Protein AF-A0AA91TWN0-F1 (afdb_monomer_lite)

Sequence (292 aa):
MSNPKKQHYVPQVYLQNFKDDDGYIYIYDIEKDQFRRQTPQNAGYNKHFYTVEIDGEKDYFIEQFLSHHVDSKYSDVIKKIENGEDLALEDKQNLALIIAFQHLRTPSQRENYNNMVDSAVKQINKIMFSYKEQLNAKIGVTDEEYELLKNTIENENYSVIAPKEHSLALMLDFAEEMANMLLNHNIAILECGKNTQFITSDNPYCMIKEKWSNQWEGYGVINTIKFFPITPKFGVILKDPGNKVIYLKPNTRQVRNLNLLVASWAQRNIFAKNKVLLESIVKAHKKKNAMK

pLDDT: mean 91.75, std 8.73, range [44.06, 98.75]

InterPro domains:
  IPR025332 Protein of unknown function DUF4238 [PF14022] (6-275)

Secondary structure (DSSP, 8-state):
----SEEESS-HHHHGGG--TTS-EEEEETTTTEEEEE-GGGSSEEETSS-EEETTEEE-HHHHHHHHHTGGGHHHHHHHHHHT----HHHHHHHHHHHHHHHHTSHHHHHHHHHHHHHHHHHHHHHHHHHHHHTT---SS-HHHHHHHHHHHHTT-------HHHHHHHHHHHHHHHHHHHHTEEEEEEE--TT----EESS--EEEE-GGGTTS-S--SSSEEEEEE-SSSEEEEEEEES--EEEE---HHHHHHHHHHHHHH-SSEEEES-HHHHHHHHHHHHHHHTT-

Radius of gyration: 22.14 Å; chains: 1; bounding box: 52×40×70 Å

Foldseek 3Di:
DDPDQWFALPDLLQCQQFAAPVQWWWKQFPVVRDIDIGHSVPPRTDGCLPWDADPNDTDDVLSVCCVPPQSVLLVVLVVCVVVVHDQDLVSLLNVLLNLLLSQLSFVVNLVVVQVVVFVVVLVVLVVVLVVCVVVVPDDVDDPVVVVVSVCCSVVVVDGDGDDSVVSSVCSVVCSNVSSVLLQQFEKEKEFEDPVFFAKAASNQWFWDFDPVCPVPPDDDSQGTWIKGHRHRGIIMITDDGDRHYHYYYDDRVVRLVSNLRNVVRHPTMIIHNDPVSVVVSVVVNVVVVVVD

Organism: Niallia circulans (NCBI:txid1397)

Structure (mmCIF, N/CA/C/O backbone):
data_AF-A0AA91TWN0-F1
#
_entry.id   AF-A0AA91TWN0-F1
#
loop_
_atom_site.group_PDB
_atom_site.id
_atom_site.type_symbol
_atom_site.label_atom_id
_atom_site.label_alt_id
_atom_site.label_comp_id
_atom_site.label_asym_id
_atom_site.label_entity_id
_atom_site.label_seq_id
_atom_site.pdbx_PDB_ins_code
_atom_site.Cartn_x
_atom_site.Cartn_y
_atom_site.Cartn_z
_atom_site.occupancy
_atom_site.B_iso_or_equiv
_atom_site.auth_seq_id
_atom_site.auth_comp_id
_atom_site.auth_asym_id
_atom_site.auth_atom_id
_atom_site.pdbx_PDB_model_num
ATOM 1 N N . MET A 1 1 ? 24.225 -15.094 10.794 1.00 44.06 1 MET A N 1
ATOM 2 C CA . MET A 1 1 ? 23.116 -14.160 10.500 1.00 44.06 1 MET A CA 1
ATOM 3 C C . MET A 1 1 ? 22.046 -14.936 9.750 1.00 44.06 1 MET A C 1
ATOM 5 O O . MET A 1 1 ? 22.405 -15.748 8.906 1.00 44.06 1 MET A O 1
ATOM 9 N N . SER A 1 2 ? 20.766 -14.809 10.106 1.00 51.91 2 SER A N 1
ATOM 10 C CA . SER A 1 2 ? 19.708 -15.527 9.385 1.00 51.91 2 SER A CA 1
ATOM 11 C C . SER A 1 2 ? 19.525 -14.885 8.015 1.00 51.91 2 SER A C 1
ATOM 13 O O . SER A 1 2 ? 19.178 -13.713 7.967 1.00 51.91 2 SER A O 1
ATOM 15 N N . ASN A 1 3 ? 19.727 -15.631 6.932 1.00 63.72 3 ASN A N 1
ATOM 16 C CA . ASN A 1 3 ? 19.432 -15.171 5.574 1.00 63.72 3 ASN A CA 1
ATOM 17 C C . ASN A 1 3 ? 17.911 -15.258 5.354 1.00 63.72 3 ASN A C 1
ATOM 19 O O . ASN A 1 3 ? 17.389 -16.374 5.209 1.00 63.72 3 ASN A O 1
ATOM 23 N N . PRO A 1 4 ? 17.163 -14.137 5.394 1.00 74.88 4 PRO A N 1
ATOM 24 C CA . PRO A 1 4 ? 15.709 -14.181 5.403 1.00 74.88 4 PRO A CA 1
ATOM 25 C C . PRO A 1 4 ? 15.196 -14.602 4.024 1.00 74.88 4 PRO A C 1
ATOM 27 O O . PRO A 1 4 ? 15.219 -13.851 3.054 1.00 74.88 4 PRO A O 1
ATOM 30 N N . LYS A 1 5 ? 14.721 -15.849 3.921 1.00 84.50 5 LYS A N 1
ATOM 31 C CA . LYS A 1 5 ? 14.097 -16.366 2.691 1.00 84.50 5 LYS A CA 1
ATOM 32 C C . LYS A 1 5 ? 12.720 -15.757 2.442 1.00 84.50 5 LYS A C 1
ATOM 34 O O . LYS A 1 5 ? 12.313 -15.662 1.290 1.00 84.50 5 LYS A O 1
ATOM 39 N N . LYS A 1 6 ? 11.986 -15.413 3.503 1.00 90.12 6 LYS A N 1
ATOM 40 C CA . LYS A 1 6 ? 10.691 -14.725 3.440 1.00 90.12 6 LYS A CA 1
ATOM 41 C C . LYS A 1 6 ? 10.952 -13.243 3.653 1.00 90.12 6 LYS A C 1
ATOM 43 O O . LYS A 1 6 ? 11.470 -12.896 4.705 1.00 90.12 6 LYS A O 1
ATOM 48 N N . GLN A 1 7 ? 10.620 -12.431 2.661 1.00 91.06 7 GLN A N 1
ATOM 49 C CA . GLN A 1 7 ? 10.808 -10.987 2.702 1.00 91.06 7 GLN A CA 1
ATOM 50 C C . GLN A 1 7 ? 9.443 -10.322 2.566 1.00 91.06 7 GLN A C 1
ATOM 52 O O . GLN A 1 7 ? 8.681 -10.609 1.631 1.00 91.06 7 GLN A O 1
ATOM 57 N N . HIS A 1 8 ? 9.101 -9.517 3.564 1.00 94.25 8 HIS A N 1
ATOM 58 C CA . HIS A 1 8 ? 7.757 -8.990 3.758 1.00 94.25 8 HIS A CA 1
ATOM 59 C C . HIS A 1 8 ? 7.555 -7.703 2.955 1.00 94.25 8 HIS A C 1
ATOM 61 O O . HIS A 1 8 ? 8.233 -6.702 3.174 1.00 94.25 8 HIS A O 1
ATOM 67 N N . TYR A 1 9 ? 6.592 -7.716 2.033 1.00 95.56 9 TYR A N 1
ATOM 68 C CA . TYR A 1 9 ? 6.106 -6.510 1.346 1.00 95.56 9 TYR A CA 1
ATOM 69 C C . TYR A 1 9 ? 5.008 -5.795 2.148 1.00 95.56 9 TYR A C 1
ATOM 71 O O . TYR A 1 9 ? 4.774 -4.597 1.988 1.00 95.56 9 TYR A O 1
ATOM 79 N N . VAL A 1 10 ? 4.366 -6.515 3.070 1.00 97.06 10 VAL A N 1
ATOM 80 C CA . VAL A 1 10 ? 3.648 -5.931 4.201 1.00 97.06 10 VAL A CA 1
ATOM 81 C C . VAL A 1 10 ? 4.342 -6.395 5.482 1.00 97.06 10 VAL A C 1
ATOM 83 O O . VAL A 1 10 ? 4.310 -7.596 5.763 1.00 97.06 10 VAL A O 1
ATOM 86 N N . PRO A 1 11 ? 4.964 -5.499 6.267 1.00 96.50 11 PRO A N 1
ATOM 87 C CA . PRO A 1 11 ? 5.770 -5.871 7.415 1.00 96.50 11 PRO A CA 1
ATOM 88 C C . PRO A 1 11 ? 5.018 -6.718 8.402 1.00 96.50 11 PRO A C 1
ATOM 90 O O . PRO A 1 11 ? 3.858 -6.453 8.737 1.00 96.50 11 PRO A O 1
ATOM 93 N N . GLN A 1 12 ? 5.757 -7.643 8.996 1.00 95.69 12 GLN A N 1
ATOM 94 C CA . GLN A 1 12 ? 5.259 -8.374 10.139 1.00 95.69 12 GLN A CA 1
ATOM 95 C C . GLN A 1 12 ? 4.854 -7.415 11.268 1.00 95.69 12 GLN A C 1
ATOM 97 O O . GLN A 1 12 ? 3.759 -7.575 11.794 1.00 95.69 12 GLN A O 1
ATOM 102 N N . VAL A 1 13 ? 5.665 -6.397 11.602 1.00 96.56 13 VAL A N 1
ATOM 103 C CA . VAL A 1 13 ? 5.351 -5.432 12.681 1.00 96.56 13 VAL A CA 1
ATOM 104 C C . VAL A 1 13 ? 4.022 -4.702 12.454 1.00 96.56 13 VAL A C 1
ATOM 106 O O . VAL A 1 13 ? 3.273 -4.482 13.400 1.00 96.56 13 VAL A O 1
ATOM 109 N N . TYR A 1 14 ? 3.679 -4.417 11.197 1.00 97.94 14 TYR A N 1
ATOM 110 C CA . TYR A 1 14 ? 2.408 -3.812 10.816 1.00 97.94 14 TYR A CA 1
ATOM 111 C C . TYR A 1 14 ? 1.250 -4.809 10.960 1.00 97.94 14 TYR A C 1
ATOM 113 O O . TYR A 1 14 ? 0.272 -4.538 11.661 1.00 97.94 14 TYR A O 1
ATOM 121 N N . LEU A 1 15 ? 1.387 -6.010 10.385 1.00 97.75 15 LEU A N 1
ATOM 122 C CA . LEU A 1 15 ? 0.354 -7.052 10.439 1.00 97.75 15 LEU A CA 1
ATOM 123 C C . LEU A 1 15 ? 0.090 -7.586 11.855 1.00 97.75 15 LEU A C 1
ATOM 125 O O . LEU A 1 15 ? -1.011 -8.067 12.119 1.00 97.75 15 LEU A O 1
ATOM 129 N N . GLN A 1 16 ? 1.046 -7.468 12.785 1.00 97.38 16 GLN A N 1
ATOM 130 C CA . GLN A 1 16 ? 0.842 -7.817 14.200 1.00 97.38 16 GLN A CA 1
ATOM 131 C C . GLN A 1 16 ? -0.310 -7.037 14.847 1.00 97.38 16 GLN A C 1
ATOM 133 O O . GLN A 1 16 ? -0.928 -7.548 15.777 1.00 97.38 16 GLN A O 1
ATOM 138 N N . ASN A 1 17 ? -0.642 -5.844 14.349 1.00 97.12 17 ASN A N 1
ATOM 139 C CA . ASN A 1 17 ? -1.755 -5.045 14.871 1.00 97.12 17 ASN A CA 1
ATOM 140 C C . ASN A 1 17 ? -3.120 -5.575 14.415 1.00 97.12 17 ASN A C 1
ATOM 142 O O . ASN A 1 17 ? -4.134 -5.289 15.043 1.00 97.12 17 ASN A O 1
ATOM 146 N N . PHE A 1 18 ? -3.156 -6.367 13.340 1.00 98.00 18 PHE A N 1
ATOM 147 C CA . PHE A 1 18 ? -4.378 -6.904 12.736 1.00 98.00 18 PHE A CA 1
ATOM 148 C C . PHE A 1 18 ? -4.672 -8.346 13.152 1.00 98.00 18 PHE A C 1
ATOM 150 O O . PHE A 1 18 ? -5.525 -8.996 12.548 1.00 98.00 18 PHE A O 1
ATOM 157 N N . LYS A 1 19 ? -3.988 -8.851 14.182 1.00 97.81 19 LYS A N 1
ATOM 158 C CA . LYS A 1 19 ? -4.260 -10.180 14.722 1.00 97.81 19 LYS A CA 1
ATOM 159 C C . LYS A 1 19 ? -5.534 -10.208 15.568 1.00 97.81 19 LYS A C 1
ATOM 161 O O . LYS A 1 19 ? -5.864 -9.255 16.278 1.00 97.81 19 LYS A O 1
ATOM 166 N N . ASP A 1 20 ? -6.243 -11.319 15.479 1.00 96.50 20 ASP A N 1
ATOM 167 C CA . ASP A 1 20 ? -7.263 -11.730 16.425 1.00 96.50 20 ASP A CA 1
ATOM 168 C C . ASP A 1 20 ? -6.646 -12.149 17.762 1.00 96.50 20 ASP A C 1
ATOM 170 O O . ASP A 1 20 ? -5.426 -12.126 17.952 1.00 96.50 20 ASP A O 1
ATOM 174 N N . ASP A 1 21 ? -7.513 -12.482 18.710 1.00 95.88 21 ASP A N 1
ATOM 175 C CA . ASP A 1 21 ? -7.107 -12.715 20.092 1.00 95.88 21 ASP A CA 1
ATOM 176 C C . ASP A 1 21 ? -6.314 -14.032 20.254 1.00 95.88 21 ASP A C 1
ATOM 178 O O . ASP A 1 21 ? -5.558 -14.165 21.213 1.00 95.88 21 ASP A O 1
ATOM 182 N N . ASP A 1 22 ? -6.371 -14.942 19.269 1.00 97.50 22 ASP A N 1
ATOM 183 C CA . ASP A 1 22 ? -5.533 -16.153 19.219 1.00 97.50 22 ASP A CA 1
ATOM 184 C C . ASP A 1 22 ? -4.204 -15.926 18.465 1.00 97.50 22 ASP A C 1
ATOM 186 O O . ASP A 1 22 ? -3.433 -16.863 18.245 1.00 97.50 22 ASP A O 1
ATOM 190 N N . GLY A 1 23 ? -3.925 -14.698 18.018 1.00 97.44 23 GLY A N 1
ATOM 191 C CA . GLY A 1 23 ? -2.674 -14.339 17.348 1.00 97.44 23 GLY A CA 1
ATOM 192 C C . GLY A 1 23 ? -2.628 -14.600 15.838 1.00 97.44 23 GLY A C 1
ATOM 193 O O . GLY A 1 23 ? -1.544 -14.561 15.245 1.00 97.44 23 GLY A O 1
ATOM 194 N N . TYR A 1 24 ? -3.773 -14.826 15.192 1.00 98.44 24 TYR A N 1
ATOM 195 C CA . TYR A 1 24 ? -3.873 -15.032 13.744 1.00 98.44 24 TYR A CA 1
ATOM 196 C C . TYR A 1 24 ? -4.519 -13.840 13.043 1.00 98.44 24 TYR A C 1
ATOM 198 O O . TYR A 1 24 ? -5.193 -13.034 13.660 1.00 98.44 24 TYR A O 1
ATOM 206 N N . ILE A 1 25 ? -4.363 -13.734 11.729 1.00 98.44 25 ILE A N 1
ATOM 207 C CA . ILE A 1 25 ? -5.045 -12.743 10.893 1.00 98.44 25 ILE A CA 1
ATOM 208 C C . ILE A 1 25 ? -5.937 -13.484 9.897 1.00 98.44 25 ILE A C 1
ATOM 210 O O . ILE A 1 25 ? -5.558 -14.545 9.381 1.00 98.44 25 ILE A O 1
ATOM 214 N N . TYR A 1 26 ? -7.099 -12.915 9.589 1.00 98.69 26 TYR A N 1
ATOM 215 C CA . TYR A 1 26 ? -7.936 -13.394 8.494 1.00 98.69 26 TYR A CA 1
ATOM 216 C C . TYR A 1 26 ? -7.485 -12.757 7.188 1.00 98.69 26 TYR A C 1
ATOM 218 O O . TYR A 1 26 ? -7.231 -11.554 7.131 1.00 98.69 26 TYR A O 1
ATOM 226 N N . ILE A 1 27 ? -7.399 -13.573 6.143 1.00 98.69 27 ILE A N 1
ATOM 227 C CA . ILE A 1 27 ? -6.947 -13.174 4.816 1.00 98.69 27 ILE A CA 1
ATOM 228 C C . ILE A 1 27 ? -7.984 -13.622 3.800 1.00 98.69 27 ILE A C 1
ATOM 230 O O . ILE A 1 27 ? -8.409 -14.778 3.821 1.00 98.69 27 ILE A O 1
ATOM 234 N N . TYR A 1 28 ? -8.344 -12.733 2.888 1.00 98.69 28 TYR A N 1
ATOM 235 C CA . TYR A 1 28 ? -9.046 -13.085 1.664 1.00 98.69 28 TYR A CA 1
ATOM 236 C C . TYR A 1 28 ? -8.078 -12.939 0.487 1.00 98.69 28 TYR A C 1
ATOM 238 O O . TYR A 1 28 ? -7.530 -11.856 0.286 1.00 98.69 28 TYR A O 1
ATOM 246 N N . ASP A 1 29 ? -7.836 -14.035 -0.236 1.00 98.06 29 ASP A N 1
ATOM 247 C CA . ASP A 1 29 ? -7.062 -14.064 -1.482 1.00 98.06 29 ASP A CA 1
ATOM 248 C C . ASP A 1 29 ? -8.033 -13.843 -2.654 1.00 98.06 29 ASP A C 1
ATOM 250 O O . ASP A 1 29 ? -8.897 -14.682 -2.918 1.00 98.06 29 ASP A O 1
ATOM 254 N N . ILE A 1 30 ? -7.913 -12.687 -3.309 1.00 97.00 30 ILE A N 1
ATOM 255 C CA . ILE A 1 30 ? -8.758 -12.221 -4.412 1.00 97.00 30 ILE A CA 1
ATOM 256 C C . ILE A 1 30 ? -8.607 -13.132 -5.630 1.00 97.00 30 ILE A C 1
ATOM 258 O O . ILE A 1 30 ? -9.618 -13.492 -6.227 1.00 97.00 30 ILE A O 1
ATOM 262 N N . GLU A 1 31 ? -7.379 -13.532 -5.970 1.00 95.31 31 GLU A N 1
ATOM 263 C CA . GLU A 1 31 ? -7.098 -14.382 -7.134 1.00 95.31 31 GLU A CA 1
ATOM 264 C C . GLU A 1 31 ? -7.687 -15.782 -6.958 1.00 95.31 31 GLU A C 1
ATOM 266 O O . GLU A 1 31 ? -8.229 -16.359 -7.897 1.00 95.31 31 GLU A O 1
ATOM 271 N N . LYS A 1 32 ? -7.575 -16.343 -5.748 1.00 96.81 32 LYS A N 1
ATOM 272 C CA . LYS A 1 32 ? -8.053 -17.702 -5.452 1.00 96.81 32 LYS A CA 1
ATOM 273 C C . LYS A 1 32 ? -9.515 -17.768 -5.026 1.00 96.81 32 LYS A C 1
ATOM 275 O O . LYS A 1 32 ? -10.027 -18.872 -4.866 1.00 96.81 32 LYS A O 1
ATOM 280 N N . ASP A 1 33 ? -10.148 -16.623 -4.788 1.00 96.62 33 ASP A N 1
ATOM 281 C CA . ASP A 1 33 ? -11.460 -16.504 -4.147 1.00 96.62 33 ASP A CA 1
ATOM 282 C C . ASP A 1 33 ? -11.572 -17.341 -2.857 1.00 96.62 33 ASP A C 1
ATOM 284 O O . ASP A 1 33 ? -12.469 -18.168 -2.680 1.00 96.62 33 ASP A O 1
ATOM 288 N N . GLN A 1 34 ? -10.599 -17.180 -1.955 1.00 97.88 34 GLN A N 1
ATOM 289 C CA . GLN A 1 34 ? -10.478 -18.027 -0.766 1.00 97.88 34 GLN A CA 1
ATOM 290 C C . GLN A 1 34 ? -10.213 -17.233 0.507 1.00 97.88 34 GLN A C 1
ATOM 292 O O . GLN A 1 34 ? -9.348 -16.358 0.561 1.00 97.88 34 GLN A O 1
ATOM 297 N N . PHE A 1 35 ? -10.911 -17.623 1.575 1.00 98.31 35 PHE A N 1
ATOM 298 C CA . PHE A 1 35 ? -10.621 -17.177 2.932 1.00 98.31 35 PHE A CA 1
ATOM 299 C C . PHE A 1 35 ? -9.642 -18.137 3.601 1.00 98.31 35 PHE A C 1
ATOM 301 O O . PHE A 1 35 ? -9.817 -19.355 3.575 1.00 98.31 35 PHE A O 1
ATOM 308 N N . ARG A 1 36 ? -8.633 -17.581 4.263 1.00 97.56 36 ARG A N 1
ATOM 309 C CA . ARG A 1 36 ? -7.660 -18.322 5.067 1.00 97.56 36 ARG A CA 1
ATOM 310 C C . ARG A 1 36 ? -7.355 -17.567 6.355 1.00 97.56 36 ARG A C 1
ATOM 312 O O . ARG A 1 36 ? -7.612 -16.372 6.469 1.00 97.56 36 ARG A O 1
ATOM 319 N N . ARG A 1 37 ? -6.796 -18.276 7.329 1.00 97.75 37 ARG A N 1
ATOM 320 C CA . ARG A 1 37 ? -6.356 -17.723 8.612 1.00 97.75 37 ARG A CA 1
ATOM 321 C C . ARG A 1 37 ? -4.909 -18.137 8.838 1.00 97.75 37 ARG A C 1
ATOM 323 O O . ARG A 1 37 ? -4.586 -19.313 8.694 1.00 97.75 37 ARG A O 1
ATOM 330 N N . GLN A 1 38 ? -4.029 -17.178 9.104 1.00 97.25 38 GLN A N 1
ATOM 331 C CA . GLN A 1 38 ? -2.585 -17.414 9.220 1.00 97.25 38 GLN A CA 1
ATOM 332 C C . GLN A 1 38 ? -1.953 -16.489 10.252 1.00 97.25 38 GLN A C 1
ATOM 334 O O . GLN A 1 38 ? -2.528 -15.471 10.612 1.00 97.25 38 GLN A O 1
ATOM 339 N N . THR A 1 39 ? -0.752 -16.819 10.717 1.00 97.56 39 THR A N 1
ATOM 340 C CA . THR A 1 39 ? 0.022 -15.903 11.560 1.00 97.56 39 THR A CA 1
ATOM 341 C C . THR A 1 39 ? 0.592 -14.746 10.723 1.00 97.56 39 THR A C 1
ATOM 343 O O . THR A 1 39 ? 0.903 -14.957 9.546 1.00 97.56 39 THR A O 1
ATOM 346 N N . PRO A 1 40 ? 0.812 -13.548 11.304 1.00 96.62 40 PRO A N 1
ATOM 347 C CA . PRO A 1 40 ? 1.433 -12.419 10.600 1.00 96.62 40 PRO A CA 1
ATOM 348 C C . PRO A 1 40 ? 2.770 -12.765 9.921 1.00 96.62 40 PRO A C 1
ATOM 350 O O . PRO A 1 40 ? 3.045 -12.315 8.816 1.00 96.62 40 PRO A O 1
ATOM 353 N N . GLN A 1 41 ? 3.579 -13.634 10.538 1.00 95.38 41 GLN A N 1
ATOM 354 C CA . GLN A 1 41 ? 4.856 -14.105 9.982 1.00 95.38 41 GLN A CA 1
ATOM 355 C C . GLN A 1 41 ? 4.693 -14.883 8.660 1.00 95.38 41 GLN A C 1
ATOM 357 O O . GLN A 1 41 ? 5.621 -14.958 7.855 1.00 95.38 41 GLN A O 1
ATOM 362 N N . ASN A 1 42 ? 3.524 -15.484 8.433 1.00 95.56 42 ASN A N 1
ATOM 363 C CA . ASN A 1 42 ? 3.213 -16.280 7.247 1.00 95.56 42 ASN A CA 1
ATOM 364 C C . ASN A 1 42 ? 2.333 -15.537 6.226 1.00 95.56 42 ASN A C 1
ATOM 366 O O . ASN A 1 42 ? 1.926 -16.143 5.236 1.00 95.56 42 ASN A O 1
ATOM 370 N N . ALA A 1 43 ? 2.075 -14.246 6.439 1.00 94.88 43 ALA A N 1
ATOM 371 C CA . ALA A 1 43 ? 1.301 -13.381 5.555 1.00 94.88 43 ALA A CA 1
ATOM 372 C C . ALA A 1 43 ? 2.182 -12.266 4.962 1.00 94.88 43 ALA A C 1
ATOM 374 O O . ALA A 1 43 ? 3.250 -11.977 5.494 1.00 94.88 43 ALA A O 1
ATOM 375 N N . GLY A 1 44 ? 1.745 -11.651 3.857 1.00 94.19 44 GLY A N 1
ATOM 376 C CA . GLY A 1 44 ? 2.353 -10.414 3.341 1.00 94.19 44 GLY A CA 1
ATOM 377 C C . GLY A 1 44 ? 3.813 -10.517 2.880 1.00 94.19 44 GLY A C 1
ATOM 378 O O . GLY A 1 44 ? 4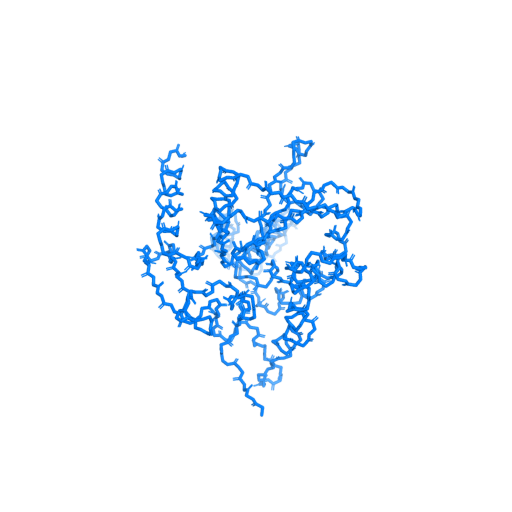.529 -9.521 2.937 1.00 94.19 44 GLY A O 1
ATOM 379 N N . TYR A 1 45 ? 4.277 -11.696 2.454 1.00 95.94 45 TYR A N 1
ATOM 380 C CA . TYR A 1 45 ? 5.663 -11.915 2.031 1.00 95.94 45 TYR A CA 1
ATOM 381 C C . TYR A 1 45 ? 5.755 -12.605 0.671 1.00 95.94 45 TYR A C 1
ATOM 383 O O . TYR A 1 45 ? 4.875 -13.382 0.299 1.00 95.94 45 TYR A O 1
ATOM 391 N N . ASN A 1 46 ? 6.879 -12.387 -0.010 1.00 93.75 46 ASN A N 1
ATOM 392 C CA . ASN A 1 46 ? 7.336 -13.190 -1.141 1.00 93.75 46 ASN A CA 1
ATOM 393 C C . ASN A 1 46 ? 8.735 -13.745 -0.841 1.00 93.75 46 ASN A C 1
ATOM 395 O O . ASN A 1 46 ? 9.480 -13.203 -0.020 1.00 93.75 46 ASN A O 1
ATOM 399 N N . LY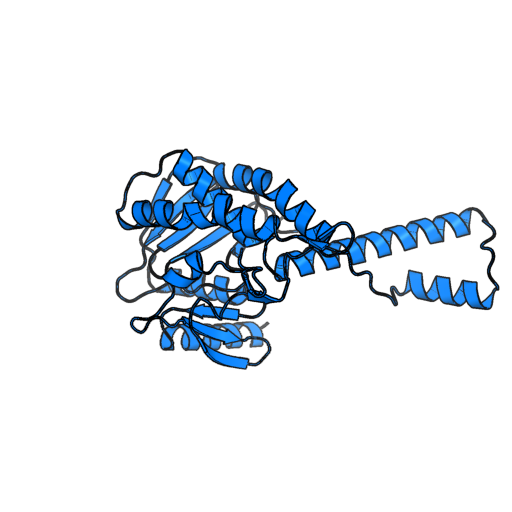S A 1 47 ? 9.096 -14.874 -1.459 1.00 92.06 47 LYS A N 1
ATOM 400 C CA . LYS A 1 47 ? 10.450 -15.416 -1.296 1.00 92.06 47 LYS A CA 1
ATOM 401 C C . LYS A 1 47 ? 11.437 -14.589 -2.117 1.00 92.06 47 LYS A C 1
ATOM 403 O O . LYS A 1 47 ? 11.163 -14.354 -3.288 1.00 92.06 47 LYS A O 1
ATOM 408 N N . HIS A 1 48 ? 12.568 -14.197 -1.526 1.00 88.06 48 HIS A N 1
ATOM 409 C CA . HIS A 1 48 ? 13.643 -13.456 -2.215 1.00 88.06 48 HIS A CA 1
ATOM 410 C C . HIS A 1 48 ? 13.164 -12.195 -2.965 1.00 88.06 48 HIS A C 1
ATOM 412 O O . HIS A 1 48 ? 13.654 -11.862 -4.047 1.00 88.06 48 HIS A O 1
ATOM 418 N N . PHE A 1 49 ? 12.172 -11.509 -2.396 1.00 90.62 49 PHE A N 1
ATOM 419 C CA . PHE A 1 49 ? 11.527 -10.347 -2.994 1.00 90.62 49 PHE A CA 1
ATOM 420 C C . PHE A 1 49 ? 12.450 -9.122 -3.127 1.00 90.62 49 PHE A C 1
ATOM 422 O O . PHE A 1 49 ? 12.347 -8.409 -4.126 1.00 90.62 49 PHE A O 1
ATOM 429 N N . TYR A 1 50 ? 13.358 -8.919 -2.172 1.00 89.75 50 TYR A N 1
ATOM 430 C CA . TYR A 1 50 ? 14.380 -7.865 -2.135 1.00 89.75 50 TYR A CA 1
ATOM 431 C C . TYR A 1 50 ? 15.817 -8.396 -2.258 1.00 89.75 50 TYR A C 1
ATOM 433 O O . TYR A 1 50 ? 16.747 -7.602 -2.252 1.00 89.75 50 TYR A O 1
ATOM 441 N N . THR A 1 51 ? 16.031 -9.717 -2.300 1.00 88.19 51 THR A N 1
ATOM 442 C CA . THR A 1 51 ? 17.381 -10.287 -2.458 1.00 88.19 51 THR A CA 1
ATOM 443 C C . THR A 1 51 ? 17.952 -9.898 -3.817 1.00 88.19 51 THR A C 1
ATOM 445 O O . THR A 1 51 ? 17.370 -10.281 -4.833 1.00 88.19 51 THR A O 1
ATOM 448 N N . VAL A 1 52 ? 19.083 -9.202 -3.833 1.00 87.50 52 VAL A N 1
ATOM 449 C CA . VAL A 1 52 ? 19.853 -8.895 -5.048 1.00 87.50 52 VAL A CA 1
ATOM 450 C C . VAL A 1 52 ? 21.121 -9.748 -5.072 1.00 87.50 52 VAL A C 1
ATOM 452 O O . VAL A 1 52 ? 21.518 -10.280 -4.036 1.00 87.50 52 VAL A O 1
ATOM 455 N N . GLU A 1 53 ? 21.713 -9.945 -6.246 1.00 85.81 53 GLU A N 1
ATOM 456 C CA . GLU A 1 53 ? 22.974 -10.682 -6.389 1.00 85.81 53 GLU A CA 1
ATOM 457 C C . GLU A 1 53 ? 24.088 -9.705 -6.769 1.00 85.81 53 GLU A C 1
ATOM 459 O O . GLU A 1 53 ? 23.960 -8.970 -7.747 1.00 85.81 53 GLU A O 1
ATOM 464 N N . ILE A 1 54 ? 25.158 -9.677 -5.973 1.00 82.12 54 ILE A N 1
ATOM 465 C CA . ILE A 1 54 ? 26.345 -8.839 -6.178 1.00 82.12 54 ILE A CA 1
ATOM 466 C C . ILE A 1 54 ? 27.543 -9.784 -6.210 1.00 82.12 54 ILE A C 1
ATOM 468 O O . ILE A 1 54 ? 27.743 -10.552 -5.273 1.00 82.12 54 ILE A O 1
ATOM 472 N N . ASP A 1 55 ? 28.289 -9.786 -7.316 1.00 84.69 55 ASP A N 1
ATOM 473 C CA . ASP A 1 55 ? 29.437 -10.680 -7.540 1.00 84.69 55 ASP A CA 1
ATOM 474 C C . ASP A 1 55 ? 29.128 -12.178 -7.317 1.00 84.69 55 ASP A C 1
ATOM 476 O O . ASP A 1 55 ? 29.970 -12.955 -6.875 1.00 84.69 55 ASP A O 1
ATOM 480 N N . GLY A 1 56 ? 27.896 -12.595 -7.634 1.00 82.06 56 GLY A N 1
ATOM 481 C CA . GLY A 1 56 ? 27.423 -13.975 -7.468 1.00 82.06 56 GLY A CA 1
ATOM 482 C C . GLY A 1 56 ? 26.956 -14.331 -6.051 1.00 82.06 56 GLY A C 1
ATOM 483 O O . GLY A 1 56 ? 26.482 -15.445 -5.832 1.00 82.06 56 GLY A O 1
ATOM 484 N N . GLU A 1 57 ? 27.028 -13.393 -5.104 1.00 85.44 57 GLU A N 1
ATOM 485 C CA . GLU A 1 57 ? 26.585 -13.576 -3.724 1.00 85.44 57 GLU A CA 1
ATOM 486 C C . GLU A 1 57 ? 25.251 -12.875 -3.452 1.00 85.44 57 GLU A C 1
ATOM 488 O O . GLU A 1 57 ? 24.961 -11.789 -3.956 1.00 85.44 57 GLU A O 1
ATOM 493 N N . LYS A 1 58 ? 24.413 -13.507 -2.622 1.00 86.12 58 LYS A N 1
ATOM 494 C CA . LYS A 1 58 ? 23.114 -12.943 -2.237 1.00 86.12 58 LYS A CA 1
ATOM 495 C C . LYS A 1 58 ? 23.289 -11.838 -1.210 1.00 86.12 58 LYS A C 1
ATOM 497 O O . LYS A 1 58 ? 23.713 -12.098 -0.085 1.00 86.12 58 LYS A O 1
ATOM 502 N N . ASP A 1 59 ? 22.804 -10.659 -1.555 1.00 86.31 59 ASP A N 1
ATOM 503 C CA . ASP A 1 59 ? 22.768 -9.499 -0.686 1.00 86.31 59 ASP A CA 1
ATOM 504 C C . ASP A 1 59 ? 21.356 -9.289 -0.096 1.00 86.31 59 ASP A C 1
ATOM 506 O O . ASP A 1 59 ? 20.323 -9.470 -0.757 1.00 86.31 59 ASP A O 1
ATOM 510 N N . TYR A 1 60 ? 21.311 -8.957 1.199 1.00 87.94 60 TYR A N 1
ATOM 511 C CA . TYR A 1 60 ? 20.084 -8.742 1.977 1.00 87.94 60 TYR A CA 1
ATOM 512 C C . TYR A 1 60 ? 20.005 -7.330 2.580 1.00 87.94 60 TYR A C 1
ATOM 514 O O . TYR A 1 60 ? 19.198 -7.102 3.486 1.00 87.94 60 TYR A O 1
ATOM 522 N N . PHE A 1 61 ? 20.816 -6.390 2.092 1.00 90.00 61 PHE A N 1
ATOM 523 C CA . PHE A 1 61 ? 20.911 -5.016 2.576 1.00 90.00 61 PHE A CA 1
ATOM 524 C C . PHE A 1 61 ? 19.545 -4.334 2.637 1.00 90.00 61 PHE A C 1
ATOM 526 O O . PHE A 1 61 ? 19.213 -3.736 3.652 1.00 90.00 61 PHE A O 1
ATOM 533 N N . ILE A 1 62 ? 18.708 -4.486 1.607 1.00 91.88 62 ILE A N 1
ATOM 534 C CA . ILE A 1 62 ? 17.397 -3.816 1.541 1.00 91.88 62 ILE A CA 1
ATOM 535 C C . ILE A 1 62 ? 16.456 -4.290 2.657 1.00 91.88 62 ILE A C 1
ATOM 537 O O . ILE A 1 62 ? 15.797 -3.475 3.298 1.00 91.88 62 ILE A O 1
ATOM 541 N N . GLU A 1 63 ? 16.406 -5.598 2.929 1.00 90.12 63 GLU A N 1
ATOM 542 C CA . GLU A 1 63 ? 15.592 -6.138 4.029 1.00 90.12 63 GLU A CA 1
ATOM 543 C C . GLU A 1 63 ? 16.094 -5.608 5.379 1.00 90.12 63 GLU A C 1
ATOM 545 O O . GLU A 1 63 ? 15.304 -5.182 6.223 1.00 90.12 63 GLU A O 1
ATOM 550 N N . GLN A 1 64 ? 17.416 -5.587 5.573 1.00 91.56 64 GLN A N 1
ATOM 551 C CA . GLN A 1 64 ? 18.021 -5.046 6.788 1.00 91.56 64 GLN A CA 1
ATOM 552 C C . GLN A 1 64 ? 17.744 -3.547 6.924 1.00 91.56 64 GLN A C 1
ATOM 554 O O . GLN A 1 64 ? 17.402 -3.096 8.015 1.00 91.56 64 GLN A O 1
ATOM 559 N N . PHE A 1 65 ? 17.832 -2.787 5.837 1.00 94.44 65 PHE A N 1
ATOM 560 C CA . PHE A 1 65 ? 17.551 -1.361 5.817 1.00 94.44 65 PHE A CA 1
ATOM 561 C C . PHE A 1 65 ? 16.103 -1.079 6.230 1.00 94.44 65 PHE A C 1
ATOM 563 O O . PHE A 1 65 ? 15.870 -0.314 7.167 1.00 94.44 65 PHE A O 1
ATOM 570 N N . LEU A 1 66 ? 15.133 -1.750 5.596 1.00 95.19 66 LEU A N 1
ATOM 571 C CA . LEU A 1 66 ? 13.712 -1.606 5.924 1.00 95.19 66 LEU A CA 1
ATOM 572 C C . LEU A 1 66 ? 13.451 -1.960 7.393 1.00 95.19 66 LEU A C 1
ATOM 574 O O . LEU A 1 66 ? 12.798 -1.196 8.101 1.00 95.19 66 LEU A O 1
ATOM 578 N N . SER A 1 67 ? 14.023 -3.064 7.880 1.00 94.12 67 SER A N 1
ATOM 579 C CA . SER A 1 67 ? 13.857 -3.490 9.271 1.00 94.12 67 SER A CA 1
ATOM 580 C C . SER A 1 67 ? 14.414 -2.471 10.273 1.00 94.12 67 SER A C 1
ATOM 582 O O . SER A 1 67 ? 13.739 -2.146 11.249 1.00 94.12 67 SER A O 1
ATOM 584 N N . HIS A 1 68 ? 15.642 -1.980 10.072 1.00 94.38 68 HIS A N 1
ATOM 585 C CA . HIS A 1 68 ? 16.328 -1.130 11.053 1.00 94.38 68 HIS A CA 1
ATOM 586 C C . HIS A 1 68 ? 15.913 0.341 10.977 1.00 94.38 68 HIS A C 1
ATOM 588 O O . HIS A 1 68 ? 15.856 0.999 12.016 1.00 94.38 68 HIS A O 1
ATOM 594 N N . HIS A 1 69 ? 15.611 0.859 9.783 1.00 95.31 69 HIS A N 1
ATOM 595 C CA . HIS A 1 69 ? 15.402 2.294 9.564 1.00 95.31 69 HIS A CA 1
ATOM 596 C C . HIS A 1 69 ? 13.949 2.693 9.300 1.00 95.31 69 HIS A C 1
ATOM 598 O O . HIS A 1 69 ? 13.646 3.889 9.354 1.00 95.31 69 HIS A O 1
ATOM 604 N N . VAL A 1 70 ? 13.055 1.735 9.032 1.00 96.25 70 VAL A N 1
ATOM 605 C CA . VAL A 1 70 ? 11.642 2.006 8.724 1.00 96.25 70 VAL A CA 1
ATOM 606 C C . VAL A 1 70 ? 10.722 1.270 9.694 1.00 96.25 70 VAL A C 1
ATOM 608 O O . VAL A 1 70 ? 10.015 1.902 10.476 1.00 96.25 70 VAL A O 1
ATOM 611 N N . ASP A 1 71 ? 10.749 -0.060 9.685 1.00 96.12 71 ASP A N 1
ATOM 612 C CA . ASP A 1 71 ? 9.792 -0.893 10.417 1.00 96.12 71 ASP A CA 1
ATOM 613 C C . ASP A 1 71 ? 9.996 -0.815 11.942 1.00 96.12 71 ASP A C 1
ATOM 615 O O . ASP A 1 71 ? 9.030 -0.895 12.703 1.00 96.12 71 ASP A O 1
ATOM 619 N N . SER A 1 72 ? 11.229 -0.581 12.402 1.00 95.94 72 SER A N 1
ATOM 620 C CA . SER A 1 72 ? 11.565 -0.362 13.819 1.00 95.94 72 SER A CA 1
ATOM 621 C C . SER A 1 72 ? 10.811 0.819 14.448 1.00 95.94 72 SER A C 1
ATOM 623 O O . SER A 1 72 ? 10.408 0.739 15.607 1.00 95.94 72 SER A O 1
ATOM 625 N N . LYS A 1 73 ? 10.547 1.880 13.673 1.00 95.88 73 LYS A N 1
ATOM 626 C CA . LYS A 1 73 ? 9.872 3.114 14.122 1.00 95.88 73 LYS A CA 1
ATOM 627 C C . LYS A 1 73 ? 8.371 2.941 14.324 1.00 95.88 73 LYS A C 1
ATOM 629 O O . LYS A 1 73 ? 7.727 3.764 14.973 1.00 95.88 73 LYS A O 1
ATOM 634 N N . TYR A 1 74 ? 7.803 1.882 13.752 1.00 95.56 74 TYR A N 1
ATOM 635 C CA . TYR A 1 74 ? 6.364 1.678 13.695 1.00 95.56 74 TYR A CA 1
ATOM 636 C C . TYR A 1 74 ? 5.726 1.658 15.087 1.00 95.56 74 TYR A C 1
ATOM 638 O O . TYR A 1 74 ? 4.773 2.387 15.355 1.00 95.56 74 TYR A O 1
ATOM 646 N N . SER A 1 75 ? 6.277 0.841 15.986 1.00 94.81 75 SER A N 1
ATOM 647 C CA . SER A 1 75 ? 5.669 0.584 17.296 1.00 94.81 75 SER A CA 1
ATOM 648 C C . SER A 1 75 ? 5.574 1.840 18.161 1.00 94.81 75 SER A C 1
ATOM 650 O O . SER A 1 75 ? 4.588 2.006 18.876 1.00 94.81 75 SER A O 1
ATOM 652 N N . ASP A 1 76 ? 6.566 2.726 18.092 1.00 95.44 76 ASP A N 1
ATOM 653 C CA . ASP A 1 76 ? 6.608 3.923 18.933 1.00 95.44 76 ASP A CA 1
ATOM 654 C C . ASP A 1 76 ? 5.624 4.988 18.445 1.00 95.44 76 ASP A C 1
ATOM 656 O O . ASP A 1 76 ? 4.875 5.540 19.252 1.00 95.44 76 ASP A O 1
ATOM 660 N N . VAL A 1 77 ? 5.523 5.191 17.125 1.00 96.19 77 VAL A N 1
ATOM 661 C CA . VAL A 1 77 ? 4.505 6.076 16.533 1.00 96.19 77 VAL A CA 1
ATOM 662 C C . VAL A 1 77 ? 3.096 5.594 16.892 1.00 96.19 77 VAL A C 1
ATOM 664 O O . VAL A 1 77 ? 2.234 6.404 17.234 1.00 96.19 77 VAL A O 1
ATOM 667 N N . ILE A 1 78 ? 2.847 4.279 16.856 1.00 95.75 78 ILE A N 1
ATOM 668 C CA . ILE A 1 78 ? 1.507 3.740 17.125 1.00 95.75 78 ILE A CA 1
ATOM 669 C C . ILE A 1 78 ? 1.140 3.916 18.589 1.00 95.75 78 ILE A C 1
ATOM 671 O O . ILE A 1 78 ? 0.042 4.384 18.864 1.00 95.75 78 ILE A O 1
ATOM 675 N N . LYS A 1 79 ? 2.050 3.613 19.521 1.00 96.62 79 LYS A N 1
ATOM 676 C CA . LYS A 1 79 ? 1.796 3.806 20.957 1.00 96.62 79 LYS A CA 1
ATOM 677 C C . LYS A 1 79 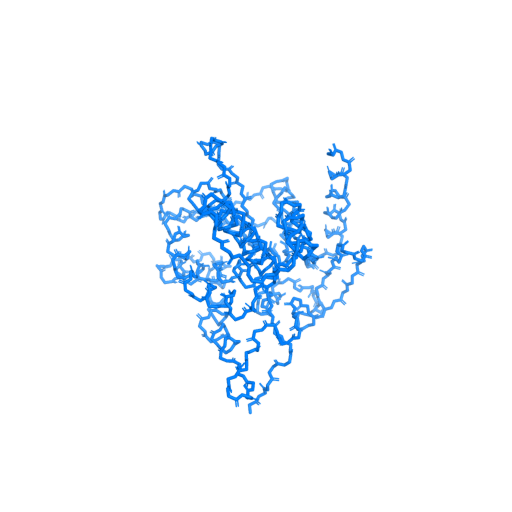? 1.389 5.244 21.270 1.00 96.62 79 LYS A C 1
ATOM 679 O O . LYS A 1 79 ? 0.404 5.446 21.971 1.00 96.62 79 LYS A O 1
ATOM 684 N N . LYS A 1 80 ? 2.085 6.231 20.696 1.00 96.69 80 LYS A N 1
ATOM 685 C CA . LYS A 1 80 ? 1.743 7.652 20.863 1.00 96.69 80 LYS A CA 1
ATOM 686 C C . LYS A 1 80 ? 0.335 7.967 20.358 1.00 96.69 80 LYS A C 1
ATOM 688 O O . LYS A 1 80 ? -0.449 8.591 21.068 1.00 96.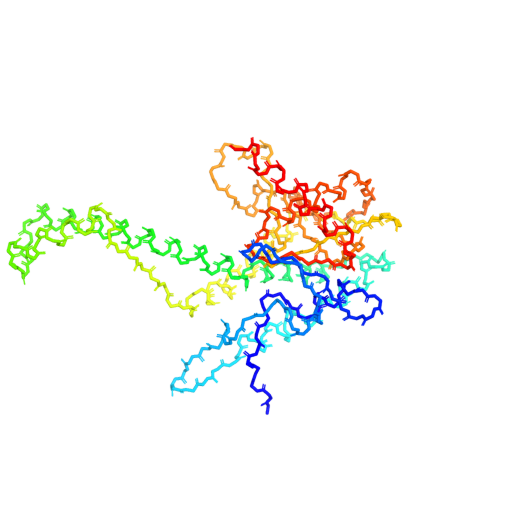69 80 LYS A O 1
ATOM 693 N N . ILE A 1 81 ? -0.017 7.475 19.166 1.00 95.88 81 ILE A N 1
ATOM 694 C CA . ILE A 1 81 ? -1.367 7.628 18.599 1.00 95.88 81 ILE A CA 1
ATOM 695 C C . ILE A 1 81 ? -2.426 6.961 19.491 1.00 95.88 81 ILE A C 1
ATOM 697 O O . ILE A 1 81 ? -3.479 7.546 19.739 1.00 95.88 81 ILE A O 1
ATOM 701 N N . GLU A 1 82 ? -2.162 5.749 19.982 1.00 94.31 82 GLU A N 1
ATOM 702 C CA . GLU A 1 82 ? -3.093 4.994 20.828 1.00 94.31 82 GLU A CA 1
ATOM 703 C C . GLU A 1 82 ? -3.321 5.655 22.191 1.00 94.31 82 GLU A C 1
ATOM 705 O O . GLU A 1 82 ? -4.444 5.624 22.702 1.00 94.31 82 GLU A O 1
ATOM 710 N N . ASN A 1 83 ? -2.282 6.286 22.738 1.00 95.00 83 ASN A N 1
ATOM 711 C CA . ASN A 1 83 ? -2.328 7.050 23.982 1.00 95.00 83 ASN A CA 1
ATOM 712 C C . ASN A 1 83 ? -2.943 8.450 23.813 1.00 95.00 83 ASN A C 1
ATOM 714 O O . ASN A 1 83 ? -3.215 9.117 24.811 1.00 95.00 83 ASN A O 1
ATOM 718 N N . GLY A 1 84 ? -3.181 8.898 22.575 1.00 92.25 84 GLY A N 1
ATOM 719 C CA . GLY A 1 84 ? -3.669 10.247 22.285 1.00 92.25 84 GLY A CA 1
ATOM 720 C C . GLY A 1 84 ? -2.632 11.337 22.565 1.00 92.25 84 GLY A C 1
ATOM 721 O O . GLY A 1 84 ? -3.006 12.458 22.900 1.00 92.25 84 GLY A O 1
ATOM 722 N N . GLU A 1 85 ? -1.346 11.003 22.461 1.00 94.19 85 GLU A N 1
ATOM 723 C CA . GLU A 1 85 ? -0.245 11.950 22.622 1.00 94.19 85 GLU A CA 1
ATOM 724 C C . GLU A 1 85 ? -0.147 12.895 21.412 1.00 94.19 85 GLU A C 1
ATOM 726 O O . GLU A 1 85 ? -0.545 12.567 20.284 1.00 94.19 85 GLU A O 1
ATOM 731 N N . ASP A 1 86 ? 0.411 14.083 21.640 1.00 92.31 86 ASP A N 1
ATOM 732 C CA . ASP A 1 86 ? 0.744 15.004 20.558 1.00 92.31 86 ASP A CA 1
ATOM 733 C C . ASP A 1 86 ? 1.919 14.453 19.742 1.00 92.31 86 ASP A C 1
ATOM 735 O O . ASP A 1 86 ? 2.961 14.080 20.281 1.00 92.31 86 ASP A O 1
ATOM 739 N N . LEU A 1 87 ? 1.766 14.428 18.416 1.00 94.19 87 LEU A N 1
ATOM 740 C CA . LEU A 1 87 ? 2.812 13.947 17.516 1.00 94.19 87 LEU A CA 1
ATOM 741 C C . LEU A 1 87 ? 3.836 15.054 17.250 1.00 94.19 87 LEU A C 1
ATOM 743 O O . LEU A 1 87 ? 3.538 16.050 16.574 1.00 94.19 87 LEU A O 1
ATOM 747 N N . ALA A 1 88 ? 5.063 14.854 17.735 1.00 94.88 88 ALA A N 1
ATOM 748 C CA . ALA A 1 88 ? 6.184 15.735 17.442 1.00 94.88 88 ALA A CA 1
ATOM 749 C C . ALA A 1 88 ? 6.548 15.688 15.946 1.00 94.88 88 ALA A C 1
ATOM 751 O O . ALA A 1 88 ? 6.051 14.863 15.175 1.00 94.88 88 ALA A O 1
ATOM 752 N N . LEU A 1 89 ? 7.431 16.590 15.502 1.00 94.50 89 LEU A N 1
ATOM 753 C CA . LEU A 1 89 ? 7.884 16.600 14.106 1.00 94.50 89 LEU A CA 1
ATOM 754 C C . LEU A 1 89 ? 8.495 15.253 13.694 1.00 94.50 89 LEU A C 1
ATOM 756 O O . LEU A 1 89 ? 8.140 14.732 12.641 1.00 94.50 89 LEU A O 1
ATOM 760 N N . GLU A 1 90 ? 9.327 14.671 14.555 1.00 96.00 90 GLU A N 1
ATOM 761 C CA . GLU A 1 90 ? 9.953 13.368 14.323 1.00 96.00 90 GLU A CA 1
ATOM 762 C C . GLU A 1 90 ? 8.918 12.238 14.191 1.00 96.00 90 GLU A C 1
ATOM 764 O O . GLU A 1 90 ? 9.031 11.391 13.308 1.00 96.00 90 GLU A O 1
ATOM 769 N N . ASP A 1 91 ? 7.847 12.257 14.991 1.00 96.25 91 ASP A N 1
ATOM 770 C CA . ASP A 1 91 ? 6.771 11.262 14.898 1.00 96.25 91 ASP A CA 1
ATOM 771 C C . ASP A 1 91 ? 6.040 11.347 13.558 1.00 96.25 91 ASP A C 1
ATOM 773 O O . ASP A 1 91 ? 5.744 10.329 12.932 1.00 96.25 91 ASP A O 1
ATOM 777 N N . LYS A 1 92 ? 5.789 12.573 13.085 1.00 96.06 92 LYS A N 1
ATOM 778 C CA . LYS A 1 92 ? 5.182 12.817 11.771 1.00 96.06 92 LYS A CA 1
ATOM 779 C C . LYS A 1 92 ? 6.110 12.374 10.640 1.00 96.06 92 LYS A C 1
ATOM 781 O O . LYS A 1 92 ? 5.632 11.768 9.684 1.00 96.06 92 LYS A O 1
ATOM 786 N N . GLN A 1 93 ? 7.416 12.628 10.759 1.00 96.69 93 GLN A N 1
ATOM 787 C CA . GLN A 1 93 ? 8.429 12.178 9.794 1.00 96.69 93 GLN A CA 1
ATOM 788 C C . GLN A 1 93 ? 8.475 10.655 9.724 1.00 96.69 93 GLN A C 1
ATOM 790 O O . GLN A 1 93 ? 8.411 10.083 8.638 1.00 96.69 93 GLN A O 1
ATOM 795 N N . ASN A 1 94 ? 8.490 9.993 10.879 1.00 97.31 94 ASN A N 1
ATOM 796 C CA . ASN A 1 94 ? 8.471 8.541 10.967 1.00 97.31 94 ASN A CA 1
ATOM 797 C C . ASN A 1 94 ? 7.174 7.956 10.388 1.00 97.31 94 ASN A C 1
ATOM 799 O O . ASN A 1 94 ? 7.237 7.011 9.604 1.00 97.31 94 ASN A O 1
ATOM 803 N N . LEU A 1 95 ? 6.011 8.542 10.695 1.00 97.44 95 LEU A N 1
ATOM 804 C CA . LEU A 1 95 ? 4.728 8.131 10.118 1.00 97.44 95 LEU A CA 1
ATOM 805 C C . LEU A 1 95 ? 4.720 8.260 8.587 1.00 97.44 95 LEU A C 1
ATOM 807 O O . LEU A 1 95 ? 4.318 7.327 7.894 1.00 97.44 95 LEU A O 1
ATOM 811 N N . ALA A 1 96 ? 5.183 9.392 8.053 1.00 97.19 96 ALA A N 1
ATOM 812 C CA . ALA A 1 96 ? 5.262 9.618 6.613 1.00 97.19 96 ALA A CA 1
ATOM 813 C C . ALA A 1 96 ? 6.216 8.631 5.927 1.00 97.19 96 ALA A C 1
ATOM 815 O O . ALA A 1 96 ? 5.865 8.067 4.892 1.00 97.19 96 ALA A O 1
ATOM 816 N N . LEU A 1 97 ? 7.377 8.363 6.533 1.00 97.44 97 LEU A N 1
ATOM 817 C CA . LEU A 1 97 ? 8.362 7.404 6.034 1.00 97.44 97 LEU A CA 1
ATOM 818 C C . LEU A 1 97 ? 7.800 5.976 5.989 1.00 97.44 97 LEU A C 1
ATOM 820 O O . LEU A 1 97 ? 7.949 5.283 4.984 1.00 97.44 97 LEU A O 1
ATOM 824 N N . ILE A 1 98 ? 7.105 5.554 7.052 1.00 97.81 98 ILE A N 1
ATOM 825 C CA . ILE A 1 98 ? 6.419 4.256 7.119 1.00 97.81 98 ILE A CA 1
ATOM 826 C C . ILE A 1 98 ? 5.407 4.131 5.978 1.00 97.81 98 ILE A C 1
ATOM 828 O O . ILE A 1 98 ? 5.386 3.113 5.288 1.00 97.81 98 ILE A O 1
ATOM 832 N N . ILE A 1 99 ? 4.575 5.155 5.765 1.00 97.94 99 ILE A N 1
ATOM 833 C CA . ILE A 1 99 ? 3.549 5.148 4.715 1.00 97.94 99 ILE A CA 1
ATOM 834 C C . ILE A 1 99 ? 4.192 5.124 3.322 1.00 97.94 99 ILE A C 1
ATOM 836 O O . ILE A 1 99 ? 3.754 4.349 2.470 1.00 97.94 99 ILE A O 1
ATOM 840 N N . ALA A 1 100 ? 5.238 5.924 3.097 1.00 97.69 100 ALA A N 1
ATOM 841 C CA . ALA A 1 100 ? 5.951 5.997 1.825 1.00 97.69 100 ALA A CA 1
ATOM 842 C C . ALA A 1 100 ? 6.573 4.649 1.446 1.00 97.69 100 ALA A C 1
ATOM 844 O O . ALA A 1 100 ? 6.248 4.089 0.398 1.00 97.69 100 ALA A O 1
ATOM 845 N N . PHE A 1 101 ? 7.380 4.060 2.331 1.00 97.81 101 PHE A N 1
ATOM 846 C CA . PHE A 1 101 ? 7.954 2.740 2.077 1.00 97.81 101 PHE A CA 1
ATOM 847 C C . PHE A 1 101 ? 6.886 1.657 1.978 1.00 97.81 101 PHE A C 1
ATOM 849 O O . PHE A 1 101 ? 6.997 0.789 1.115 1.00 97.81 101 PHE A O 1
ATOM 856 N N . GLN A 1 102 ? 5.828 1.705 2.798 1.00 97.75 102 GLN A N 1
ATOM 857 C CA . GLN A 1 102 ? 4.740 0.735 2.696 1.00 97.75 102 GLN A CA 1
ATOM 858 C C . GLN A 1 102 ? 4.020 0.807 1.354 1.00 97.75 102 GLN A C 1
ATOM 860 O O . GLN A 1 102 ? 3.552 -0.226 0.891 1.00 97.75 102 GLN A O 1
ATOM 865 N N . HIS A 1 103 ? 3.917 1.980 0.736 1.00 96.44 103 HIS A N 1
ATOM 866 C CA . HIS A 1 103 ? 3.383 2.106 -0.612 1.00 96.44 103 HIS A CA 1
ATOM 867 C C . HIS A 1 103 ? 4.355 1.519 -1.642 1.00 96.44 103 HIS A C 1
ATOM 869 O O . HIS A 1 103 ? 3.981 0.618 -2.395 1.00 96.44 103 HIS A O 1
ATOM 875 N N . LEU A 1 104 ? 5.607 1.983 -1.630 1.00 96.00 104 LEU A N 1
ATOM 876 C CA . LEU A 1 104 ? 6.603 1.708 -2.669 1.00 96.00 104 LEU A CA 1
ATOM 877 C C . LEU A 1 104 ? 7.117 0.260 -2.677 1.00 96.00 104 LEU A C 1
ATOM 879 O O . LEU A 1 104 ? 7.480 -0.250 -3.734 1.00 96.00 104 LEU A O 1
ATOM 883 N N . ARG A 1 105 ? 7.105 -0.442 -1.537 1.00 95.12 105 ARG A N 1
ATOM 884 C CA . ARG A 1 105 ? 7.618 -1.823 -1.438 1.00 95.12 105 ARG A CA 1
ATOM 885 C C . ARG A 1 105 ? 6.619 -2.915 -1.828 1.00 95.12 105 ARG A C 1
ATOM 887 O O . ARG A 1 105 ? 6.910 -4.097 -1.664 1.00 95.12 105 ARG A O 1
ATOM 894 N N . THR A 1 106 ? 5.421 -2.560 -2.284 1.00 95.94 106 THR A N 1
ATOM 895 C CA . THR A 1 106 ? 4.372 -3.548 -2.593 1.00 95.94 106 THR A CA 1
ATOM 896 C C . THR A 1 106 ? 4.608 -4.233 -3.944 1.00 95.94 106 THR A C 1
ATOM 898 O O . THR A 1 106 ? 5.206 -3.639 -4.845 1.00 95.94 106 THR A O 1
ATOM 901 N N . PRO A 1 107 ? 4.100 -5.464 -4.152 1.00 95.31 107 PRO A N 1
ATOM 902 C CA . PRO A 1 107 ? 4.143 -6.097 -5.468 1.00 95.31 107 PRO A CA 1
ATOM 903 C C . PRO A 1 107 ? 3.398 -5.270 -6.527 1.00 95.31 107 PRO A C 1
ATOM 905 O O . PRO A 1 107 ? 3.824 -5.246 -7.677 1.00 95.31 107 PRO A O 1
ATOM 908 N N . SER A 1 108 ? 2.359 -4.528 -6.129 1.00 94.75 108 SER A N 1
ATOM 909 C CA . SER A 1 108 ? 1.612 -3.624 -7.008 1.00 94.75 108 SER A CA 1
ATOM 910 C C . SER A 1 108 ? 2.498 -2.509 -7.552 1.00 94.75 108 SER A C 1
ATOM 912 O O . SER A 1 108 ? 2.450 -2.233 -8.746 1.00 94.75 108 SER A O 1
ATOM 914 N N . GLN A 1 109 ? 3.365 -1.909 -6.730 1.00 94.12 109 GLN A N 1
ATOM 915 C CA . GLN A 1 109 ? 4.290 -0.888 -7.232 1.00 94.12 109 GLN A CA 1
ATOM 916 C C . GLN A 1 109 ? 5.385 -1.463 -8.128 1.00 94.12 109 GLN A C 1
ATOM 918 O O . GLN A 1 109 ? 5.764 -0.823 -9.106 1.00 94.12 109 GLN A O 1
ATOM 923 N N . ARG A 1 110 ? 5.841 -2.696 -7.875 1.00 94.00 110 ARG A N 1
ATOM 924 C CA . ARG A 1 110 ? 6.749 -3.384 -8.806 1.00 94.00 110 ARG A CA 1
ATOM 925 C C . ARG A 1 110 ? 6.089 -3.640 -10.163 1.00 94.00 110 ARG A C 1
ATOM 927 O O . ARG A 1 110 ? 6.726 -3.454 -11.193 1.00 94.00 110 ARG A O 1
ATOM 934 N N . GLU A 1 111 ? 4.824 -4.049 -10.167 1.00 93.81 111 GLU A N 1
ATOM 935 C CA . GLU A 1 111 ? 4.050 -4.234 -11.396 1.00 93.81 111 GLU A CA 1
ATOM 936 C C . GLU A 1 111 ? 3.837 -2.905 -12.134 1.00 93.81 111 GLU A C 1
ATOM 938 O O . GLU A 1 111 ? 4.098 -2.826 -13.331 1.00 93.81 111 GLU A O 1
ATOM 943 N N . ASN A 1 112 ? 3.473 -1.835 -11.419 1.00 92.44 112 ASN A N 1
ATOM 944 C CA . ASN A 1 112 ? 3.346 -0.495 -11.999 1.00 92.44 112 ASN A CA 1
ATOM 945 C C . ASN A 1 112 ? 4.656 -0.024 -12.642 1.00 92.44 112 ASN A C 1
ATOM 947 O O . ASN A 1 112 ? 4.636 0.511 -13.749 1.00 92.44 112 ASN A O 1
ATOM 951 N N . TYR A 1 113 ? 5.792 -0.254 -11.977 1.00 93.06 113 TYR A N 1
ATOM 952 C CA . TYR A 1 113 ? 7.108 0.059 -12.527 1.00 93.06 113 TYR A CA 1
ATOM 953 C C . TYR A 1 113 ? 7.391 -0.729 -13.813 1.00 93.06 113 TYR A C 1
ATOM 955 O O . TYR A 1 113 ? 7.796 -0.141 -14.814 1.00 93.06 113 TYR A O 1
ATOM 963 N N . ASN A 1 114 ? 7.122 -2.037 -13.819 1.00 94.12 114 ASN A N 1
ATOM 964 C CA . ASN A 1 114 ? 7.301 -2.866 -15.012 1.00 94.12 114 ASN A CA 1
ATOM 965 C C . ASN A 1 114 ? 6.422 -2.389 -16.174 1.00 94.12 114 ASN A C 1
ATOM 967 O O . ASN A 1 114 ? 6.922 -2.256 -17.286 1.00 94.12 114 ASN A O 1
ATOM 971 N N . ASN A 1 115 ? 5.154 -2.062 -15.916 1.00 94.00 115 ASN A N 1
ATOM 972 C CA . ASN A 1 115 ? 4.237 -1.546 -16.935 1.00 94.00 115 ASN A CA 1
ATOM 973 C C . ASN A 1 115 ? 4.700 -0.189 -17.490 1.00 94.00 115 ASN A C 1
ATOM 975 O O . ASN A 1 115 ? 4.592 0.066 -18.690 1.00 94.00 115 ASN A O 1
ATOM 979 N N . MET A 1 116 ? 5.247 0.677 -16.630 1.00 93.50 116 MET A N 1
ATOM 980 C CA . MET A 1 116 ? 5.831 1.955 -17.041 1.00 93.50 116 MET A CA 1
ATOM 981 C C . MET A 1 116 ? 7.040 1.747 -17.962 1.00 93.50 116 MET A C 1
ATOM 983 O O . MET A 1 116 ? 7.120 2.388 -19.008 1.00 93.50 116 MET A O 1
ATOM 987 N N . VAL A 1 117 ? 7.958 0.843 -17.602 1.00 94.31 117 VAL A N 1
ATOM 988 C CA . VAL A 1 117 ? 9.134 0.523 -18.427 1.00 94.31 117 VAL A CA 1
ATOM 989 C C . VAL A 1 117 ? 8.725 -0.128 -19.749 1.00 94.31 117 VAL A C 1
ATOM 991 O O . VAL A 1 117 ? 9.228 0.283 -20.792 1.00 94.31 117 VAL A O 1
ATOM 994 N N . ASP A 1 118 ? 7.795 -1.087 -19.730 1.00 94.88 118 ASP A N 1
ATOM 995 C CA . ASP A 1 118 ? 7.285 -1.750 -20.937 1.00 94.88 118 ASP A CA 1
ATOM 996 C C . ASP A 1 118 ? 6.715 -0.738 -21.934 1.00 94.88 118 ASP A C 1
ATOM 998 O O . ASP A 1 118 ? 7.133 -0.689 -23.093 1.00 94.88 118 ASP A O 1
ATOM 1002 N N . SER A 1 119 ? 5.836 0.143 -21.454 1.00 94.50 119 SER A N 1
ATOM 1003 C CA . SER A 1 119 ? 5.234 1.200 -22.267 1.00 94.50 119 SER A CA 1
ATOM 1004 C C . SER A 1 119 ? 6.280 2.184 -22.806 1.00 94.50 119 SER A C 1
ATOM 1006 O O . SER A 1 119 ? 6.295 2.481 -24.003 1.00 94.50 119 SER A O 1
ATOM 1008 N N . ALA A 1 120 ? 7.211 2.646 -21.962 1.00 94.44 120 ALA A N 1
ATOM 1009 C CA . ALA A 1 120 ? 8.253 3.585 -22.375 1.00 94.44 120 ALA A CA 1
ATOM 1010 C C . ALA A 1 120 ? 9.176 2.989 -23.449 1.00 94.44 120 ALA A C 1
ATOM 1012 O O . ALA A 1 120 ? 9.453 3.642 -24.456 1.00 94.44 120 ALA A O 1
ATOM 1013 N N . VAL A 1 121 ? 9.618 1.738 -23.283 1.00 94.19 121 VAL A N 1
ATOM 1014 C CA . VAL A 1 121 ? 10.478 1.064 -24.267 1.00 94.19 121 VAL A CA 1
ATOM 1015 C C . VAL A 1 121 ? 9.735 0.838 -25.582 1.00 94.19 121 VAL A C 1
ATOM 1017 O O . VAL A 1 121 ? 10.312 1.056 -26.646 1.00 94.19 121 VAL A O 1
ATOM 1020 N N . LYS A 1 122 ? 8.451 0.466 -25.544 1.00 94.19 122 LYS A N 1
ATOM 1021 C CA . LYS A 1 122 ? 7.616 0.347 -26.751 1.00 94.19 122 LYS A CA 1
ATOM 1022 C C . LYS A 1 122 ? 7.506 1.663 -27.514 1.00 94.19 122 LYS A C 1
ATOM 1024 O O . LYS A 1 122 ? 7.721 1.685 -28.726 1.00 94.19 122 LYS A O 1
ATOM 1029 N N . GLN A 1 123 ? 7.262 2.768 -26.814 1.00 94.06 123 GLN A N 1
ATOM 1030 C CA . GLN A 1 123 ? 7.210 4.094 -27.433 1.00 94.06 123 GLN A CA 1
ATOM 1031 C C . GLN A 1 123 ? 8.563 4.513 -28.022 1.00 94.06 123 GLN A C 1
ATOM 1033 O O . GLN A 1 123 ? 8.620 4.952 -29.171 1.00 94.06 123 GLN A O 1
ATOM 1038 N N . ILE A 1 124 ? 9.659 4.324 -27.279 1.00 94.19 124 ILE A N 1
ATOM 1039 C CA . ILE A 1 124 ? 11.016 4.623 -27.758 1.00 94.19 124 ILE A CA 1
ATOM 1040 C C . ILE A 1 124 ? 11.341 3.793 -29.003 1.00 94.19 124 ILE A C 1
ATOM 1042 O O . ILE A 1 124 ? 11.842 4.341 -29.982 1.00 94.19 124 ILE A O 1
ATOM 1046 N N . ASN A 1 125 ? 11.010 2.501 -29.013 1.00 92.06 125 ASN A N 1
ATOM 1047 C CA . ASN A 1 125 ? 11.247 1.633 -30.164 1.00 92.06 125 ASN A CA 1
ATOM 1048 C C . ASN A 1 125 ? 10.468 2.095 -31.402 1.00 92.06 125 ASN A C 1
ATOM 1050 O O . ASN A 1 125 ? 11.055 2.157 -32.480 1.00 92.06 125 ASN A O 1
ATOM 1054 N N . LYS A 1 126 ? 9.196 2.492 -31.261 1.00 92.50 126 LYS A N 1
ATOM 1055 C CA . LYS A 1 126 ? 8.395 3.059 -32.364 1.00 92.50 126 LYS A CA 1
ATOM 1056 C C . LYS A 1 126 ? 9.014 4.339 -32.937 1.00 92.50 126 LYS A C 1
ATOM 1058 O O . LYS A 1 126 ? 9.110 4.501 -34.155 1.00 92.50 126 LYS A O 1
ATOM 1063 N N . ILE A 1 127 ? 9.487 5.236 -32.071 1.00 92.06 127 ILE A N 1
ATOM 1064 C CA . ILE A 1 127 ? 10.151 6.480 -32.490 1.00 92.06 127 ILE A CA 1
ATOM 1065 C C . ILE A 1 127 ? 11.473 6.170 -33.202 1.00 92.06 127 ILE A C 1
ATOM 1067 O O . ILE A 1 127 ? 11.724 6.664 -34.298 1.00 92.06 127 ILE A O 1
ATOM 1071 N N . MET A 1 128 ? 12.309 5.312 -32.617 1.00 87.94 128 MET A N 1
ATOM 1072 C CA . MET A 1 128 ? 13.610 4.953 -33.183 1.00 87.94 128 MET A CA 1
ATOM 1073 C C . MET A 1 128 ? 13.482 4.203 -34.512 1.00 87.94 128 MET A C 1
ATOM 1075 O O . MET A 1 128 ? 14.300 4.410 -35.409 1.00 87.94 128 MET A O 1
ATOM 1079 N N . PHE A 1 129 ? 12.473 3.340 -34.646 1.00 87.81 129 PHE A N 1
ATOM 1080 C CA . PHE A 1 129 ? 12.207 2.604 -35.878 1.00 87.81 129 PHE A CA 1
ATOM 1081 C C . PHE A 1 129 ? 11.751 3.544 -36.998 1.00 87.81 129 PHE A C 1
ATOM 1083 O O . PHE A 1 129 ? 12.374 3.564 -38.058 1.00 87.81 129 PHE A O 1
ATOM 1090 N N . SER A 1 130 ? 10.760 4.402 -36.730 1.00 87.25 130 SER A N 1
ATOM 1091 C CA . SER A 1 130 ? 10.270 5.369 -37.725 1.00 87.25 130 SER A CA 1
ATOM 1092 C C . SER A 1 130 ? 11.351 6.366 -38.162 1.00 87.25 130 SER A C 1
ATOM 1094 O O . SER A 1 130 ? 11.453 6.698 -39.342 1.00 87.25 130 SER A O 1
ATOM 1096 N N . TYR A 1 131 ? 12.230 6.789 -37.247 1.00 86.88 131 TYR A N 1
ATOM 1097 C CA . TYR A 1 131 ? 13.376 7.636 -37.582 1.00 86.88 131 TYR A CA 1
ATOM 1098 C C . TYR A 1 131 ? 14.387 6.934 -38.506 1.00 86.88 131 TYR A C 1
ATOM 1100 O O . TYR A 1 131 ? 14.875 7.534 -39.464 1.00 86.88 131 TYR A O 1
ATOM 1108 N N . LYS A 1 132 ? 14.692 5.650 -38.266 1.00 84.50 132 LYS A N 1
ATOM 1109 C CA . LYS A 1 132 ? 15.577 4.867 -39.147 1.00 84.50 132 LYS A CA 1
ATOM 1110 C C . LYS A 1 132 ? 14.980 4.665 -40.541 1.00 84.50 132 LYS A C 1
ATOM 1112 O O . LYS A 1 132 ? 15.729 4.762 -41.514 1.00 84.50 132 LYS A O 1
ATOM 1117 N N . GLU A 1 133 ? 13.667 4.434 -40.637 1.00 82.62 133 GLU A N 1
ATOM 1118 C CA . GLU A 1 133 ? 12.948 4.374 -41.918 1.00 82.62 133 GLU A CA 1
ATOM 1119 C C . GLU A 1 133 ? 13.095 5.684 -42.700 1.00 82.62 133 GLU A C 1
ATOM 1121 O O . GLU A 1 133 ? 13.485 5.664 -43.865 1.00 82.62 133 GLU A O 1
ATOM 1126 N N . GLN A 1 134 ? 12.877 6.834 -42.052 1.00 81.75 134 GLN A N 1
ATOM 1127 C CA . GLN A 1 134 ? 13.005 8.147 -42.699 1.00 81.75 134 GLN A CA 1
ATOM 1128 C C . GLN A 1 134 ? 14.410 8.428 -43.244 1.00 81.75 134 GLN A C 1
ATOM 1130 O O . GLN A 1 134 ? 14.557 9.104 -44.261 1.00 81.75 134 GLN A O 1
ATOM 1135 N N . LEU A 1 135 ? 15.449 7.920 -42.579 1.00 80.81 135 LEU A N 1
ATOM 1136 C CA . LEU A 1 135 ? 16.837 8.114 -42.996 1.00 80.81 135 LEU A CA 1
ATOM 1137 C C . LEU A 1 135 ? 17.307 7.133 -44.082 1.00 80.81 135 LEU A C 1
ATOM 1139 O O . LEU A 1 135 ? 18.472 7.204 -44.477 1.00 80.81 135 LEU A O 1
ATOM 1143 N N . ASN A 1 136 ? 16.459 6.203 -44.544 1.00 74.06 136 ASN A N 1
ATOM 1144 C CA . ASN A 1 136 ? 16.873 5.053 -45.360 1.00 74.06 136 ASN A CA 1
ATOM 1145 C C . ASN A 1 136 ? 18.093 4.329 -44.755 1.00 74.06 136 ASN A C 1
ATOM 1147 O O . ASN A 1 136 ? 18.976 3.840 -45.470 1.00 74.06 136 ASN A O 1
ATOM 1151 N N . ALA A 1 137 ? 18.185 4.309 -43.422 1.00 74.25 137 ALA A N 1
ATOM 1152 C CA . ALA A 1 137 ? 19.306 3.693 -42.737 1.00 74.25 137 ALA A CA 1
ATOM 1153 C C . ALA A 1 137 ? 19.262 2.185 -43.004 1.00 74.25 137 ALA A C 1
ATOM 1155 O O . ALA A 1 137 ? 18.288 1.521 -42.652 1.00 74.25 137 ALA A O 1
ATOM 1156 N N . LYS A 1 138 ? 20.316 1.637 -43.623 1.00 67.81 138 LYS A N 1
ATOM 1157 C CA . LYS A 1 138 ? 20.404 0.197 -43.881 1.00 67.81 138 LYS A CA 1
ATOM 1158 C C . LYS A 1 138 ? 20.377 -0.557 -42.556 1.00 67.81 138 LYS A C 1
ATOM 1160 O O . LYS A 1 138 ? 21.339 -0.513 -41.788 1.00 67.81 138 LYS A O 1
ATOM 1165 N N . ILE A 1 139 ? 19.282 -1.260 -42.303 1.00 71.12 139 ILE A N 1
ATOM 1166 C CA . ILE A 1 139 ? 19.219 -2.277 -41.261 1.00 71.12 139 ILE A CA 1
ATOM 1167 C C . ILE A 1 139 ? 19.852 -3.525 -41.882 1.00 71.12 139 ILE A C 1
ATOM 1169 O O . ILE A 1 139 ? 19.464 -3.930 -42.971 1.00 71.12 139 ILE A O 1
ATOM 1173 N N . GLY A 1 140 ? 20.894 -4.076 -41.256 1.00 77.81 140 GLY A N 1
ATOM 1174 C CA . GLY A 1 140 ? 21.645 -5.227 -41.777 1.00 77.81 140 GLY A CA 1
ATOM 1175 C C . GLY A 1 140 ? 20.888 -6.551 -41.641 1.00 77.81 140 GLY A C 1
ATOM 1176 O O . GLY A 1 140 ? 21.413 -7.474 -41.030 1.00 77.81 140 GLY A O 1
ATOM 1177 N N . VAL A 1 141 ? 19.656 -6.605 -42.145 1.00 81.81 141 VAL A N 1
ATOM 1178 C CA . VAL A 1 141 ? 18.717 -7.734 -42.071 1.00 81.81 141 VAL A CA 1
ATOM 1179 C C . VAL A 1 141 ? 18.103 -7.987 -43.451 1.00 81.81 141 VAL A C 1
ATOM 1181 O O . VAL A 1 141 ? 18.166 -7.124 -44.327 1.00 81.81 141 VAL A O 1
ATOM 1184 N N . THR A 1 142 ? 17.538 -9.173 -43.653 1.00 86.88 142 THR A N 1
ATOM 1185 C CA . THR A 1 142 ? 16.768 -9.525 -44.857 1.00 86.88 142 THR A CA 1
ATOM 1186 C C . THR A 1 142 ? 15.408 -8.812 -44.895 1.00 86.88 142 THR A C 1
ATOM 1188 O O . THR A 1 142 ? 14.926 -8.335 -43.868 1.00 86.88 142 THR A O 1
ATOM 1191 N N . ASP A 1 143 ? 14.761 -8.767 -46.065 1.00 85.25 143 ASP A N 1
ATOM 1192 C CA . ASP A 1 143 ? 13.435 -8.141 -46.224 1.00 85.25 143 ASP A CA 1
ATOM 1193 C C . ASP A 1 143 ? 12.359 -8.829 -45.359 1.00 85.25 143 ASP A C 1
ATOM 1195 O O . ASP A 1 143 ? 11.514 -8.166 -44.761 1.00 85.25 143 ASP A O 1
ATOM 1199 N N . GLU A 1 144 ? 12.417 -10.158 -45.225 1.00 87.38 144 GLU A N 1
ATOM 1200 C CA . GLU A 1 144 ? 11.496 -10.916 -44.366 1.00 87.38 144 GLU A CA 1
ATOM 1201 C C . GLU A 1 144 ? 11.697 -10.591 -42.876 1.00 87.38 144 GLU A C 1
ATOM 1203 O O . GLU A 1 144 ? 10.731 -10.372 -42.142 1.00 87.38 144 GLU A O 1
ATOM 1208 N N . GLU A 1 145 ? 12.953 -10.517 -42.421 1.00 87.19 145 GLU A N 1
ATOM 1209 C CA . GLU A 1 145 ? 13.291 -10.126 -41.046 1.00 87.19 145 GLU A CA 1
ATOM 1210 C C . GLU A 1 145 ? 12.890 -8.678 -40.753 1.00 87.19 145 GLU A C 1
ATOM 1212 O O . GLU A 1 145 ? 12.463 -8.361 -39.639 1.00 87.19 145 GLU A O 1
ATOM 1217 N N . TYR A 1 146 ? 13.005 -7.802 -41.751 1.00 86.44 146 TYR A N 1
ATOM 1218 C CA . TYR A 1 146 ? 12.583 -6.414 -41.655 1.00 86.44 146 TYR A CA 1
ATOM 1219 C C . TYR A 1 146 ? 11.066 -6.292 -41.450 1.00 86.44 146 TYR A C 1
ATOM 1221 O O . TYR A 1 146 ? 10.637 -5.630 -40.503 1.00 86.44 146 TYR A O 1
ATOM 1229 N N . GLU A 1 147 ? 10.255 -6.965 -42.271 1.00 87.88 147 GLU A N 1
ATOM 1230 C CA . GLU A 1 147 ? 8.790 -6.953 -42.136 1.00 87.88 147 GLU A CA 1
ATOM 1231 C C . GLU A 1 147 ? 8.330 -7.562 -40.805 1.00 87.88 147 GLU A C 1
ATOM 1233 O O . GLU A 1 147 ? 7.428 -7.039 -40.144 1.00 87.88 147 GLU A O 1
ATOM 1238 N N . LEU A 1 148 ? 8.992 -8.630 -40.349 1.00 89.62 148 LEU A N 1
ATOM 1239 C CA . LEU A 1 148 ? 8.725 -9.219 -39.039 1.00 89.62 148 LEU A CA 1
ATOM 1240 C C . LEU A 1 148 ? 9.039 -8.238 -37.898 1.00 89.62 148 LEU A C 1
ATOM 1242 O O . LEU A 1 148 ? 8.239 -8.097 -36.966 1.00 89.62 148 LEU A O 1
ATOM 1246 N N . LEU A 1 149 ? 10.184 -7.552 -37.960 1.00 88.38 149 LEU A N 1
ATOM 1247 C CA . LEU A 1 149 ? 10.583 -6.550 -36.971 1.00 88.38 149 LEU A CA 1
ATOM 1248 C C . LEU A 1 149 ? 9.604 -5.370 -36.949 1.00 88.38 149 LEU A C 1
ATOM 1250 O O . LEU A 1 149 ? 9.170 -4.959 -35.870 1.00 88.38 149 LEU A O 1
ATOM 1254 N N . LYS A 1 150 ? 9.223 -4.866 -38.127 1.00 88.62 150 LYS A N 1
ATOM 1255 C CA . LYS A 1 150 ? 8.241 -3.792 -38.290 1.00 88.62 150 LYS A CA 1
ATOM 1256 C C . LYS A 1 150 ? 6.907 -4.159 -37.650 1.00 88.62 150 LYS A C 1
ATOM 1258 O O . LYS A 1 150 ? 6.445 -3.460 -36.751 1.00 88.62 150 LYS A O 1
ATOM 1263 N N . ASN A 1 151 ? 6.353 -5.310 -38.026 1.00 91.00 151 ASN A N 1
ATOM 1264 C CA . ASN A 1 151 ? 5.107 -5.832 -37.470 1.00 91.00 151 ASN A CA 1
ATOM 1265 C C . ASN A 1 151 ? 5.185 -5.980 -35.937 1.00 91.00 151 ASN A C 1
ATOM 1267 O O . ASN A 1 151 ? 4.269 -5.585 -35.217 1.00 91.00 151 ASN A O 1
ATOM 1271 N N . THR A 1 152 ? 6.307 -6.490 -35.420 1.00 92.06 152 THR A N 1
ATOM 1272 C CA . THR A 1 152 ? 6.520 -6.668 -33.975 1.00 92.06 152 THR A CA 1
ATOM 1273 C C . THR A 1 152 ? 6.503 -5.337 -33.215 1.00 92.06 152 THR A C 1
ATOM 1275 O O . THR A 1 152 ? 5.890 -5.252 -32.149 1.00 92.06 152 THR A O 1
ATOM 1278 N N . ILE A 1 153 ? 7.149 -4.297 -33.754 1.00 91.69 153 ILE A N 1
ATOM 1279 C CA . ILE A 1 153 ? 7.231 -2.966 -33.134 1.00 91.69 153 ILE A CA 1
ATOM 1280 C C . ILE A 1 153 ? 5.902 -2.214 -33.245 1.00 91.69 153 ILE A C 1
ATOM 1282 O O . ILE A 1 153 ? 5.441 -1.639 -32.257 1.00 91.69 153 ILE A O 1
ATOM 1286 N N . GLU A 1 154 ? 5.273 -2.218 -34.420 1.00 89.88 154 GLU A N 1
ATOM 1287 C CA . GLU A 1 154 ? 4.023 -1.491 -34.663 1.00 89.88 154 GLU A CA 1
ATOM 1288 C C . GLU A 1 154 ? 2.875 -2.045 -33.814 1.00 89.88 154 GLU A C 1
ATOM 1290 O O . GLU A 1 154 ? 2.182 -1.275 -33.139 1.00 89.88 154 GLU A O 1
ATOM 1295 N N . ASN A 1 155 ? 2.741 -3.375 -33.775 1.00 92.31 155 ASN A N 1
ATOM 1296 C CA . ASN A 1 155 ? 1.672 -4.066 -33.054 1.00 92.31 155 ASN A CA 1
ATOM 1297 C C . ASN A 1 155 ? 2.009 -4.397 -31.593 1.00 92.31 155 ASN A C 1
ATOM 1299 O O . ASN A 1 155 ? 1.199 -5.019 -30.916 1.00 92.31 155 ASN A O 1
ATOM 1303 N N . GLU A 1 156 ? 3.178 -3.980 -31.091 1.00 91.94 156 GLU A N 1
ATOM 1304 C CA . GLU A 1 156 ? 3.606 -4.199 -29.699 1.00 91.94 156 GLU A CA 1
ATOM 1305 C C . GLU A 1 156 ? 3.554 -5.675 -29.259 1.00 91.94 156 GLU A C 1
ATOM 1307 O O . GLU A 1 156 ? 3.276 -5.983 -28.098 1.00 91.94 156 GLU A O 1
ATOM 1312 N N . ASN A 1 157 ? 3.862 -6.599 -30.177 1.00 90.81 157 ASN A N 1
ATOM 1313 C CA . ASN A 1 157 ? 3.789 -8.052 -29.969 1.00 90.81 157 ASN A CA 1
ATOM 1314 C C . ASN A 1 157 ? 4.969 -8.602 -29.142 1.00 90.81 157 ASN A C 1
ATOM 1316 O O . ASN A 1 157 ? 5.560 -9.632 -29.460 1.00 90.81 157 ASN A O 1
ATOM 1320 N N . TYR A 1 158 ? 5.346 -7.893 -28.083 1.00 91.69 158 TYR A N 1
ATOM 1321 C CA . TYR A 1 158 ? 6.392 -8.271 -27.144 1.00 91.69 158 TYR A CA 1
ATOM 1322 C C . TYR A 1 158 ? 6.157 -7.597 -25.786 1.00 91.69 158 TYR A C 1
ATOM 1324 O O . TYR A 1 158 ? 5.375 -6.654 -25.661 1.00 91.69 158 TYR A O 1
ATOM 1332 N N . SER A 1 159 ? 6.845 -8.083 -24.756 1.00 91.44 159 SER A N 1
ATOM 1333 C CA . SER A 1 159 ? 6.814 -7.513 -23.407 1.00 91.44 159 SER A CA 1
ATOM 1334 C C . SER A 1 159 ? 8.228 -7.307 -22.888 1.00 91.44 159 SER A C 1
ATOM 1336 O O . SER A 1 159 ? 9.075 -8.192 -23.029 1.00 91.44 159 SER A O 1
ATOM 1338 N N . VAL A 1 160 ? 8.462 -6.182 -22.232 1.00 90.75 160 VAL A N 1
ATOM 1339 C CA . VAL A 1 160 ? 9.714 -5.852 -21.562 1.00 90.75 160 VAL A CA 1
ATOM 1340 C C . VAL A 1 160 ? 9.494 -5.939 -20.060 1.00 90.75 160 VAL A C 1
ATOM 1342 O O . VAL A 1 160 ? 8.611 -5.295 -19.503 1.00 90.75 160 VAL A O 1
ATOM 1345 N N . ILE A 1 161 ? 10.319 -6.739 -19.391 1.00 90.38 161 ILE A N 1
ATOM 1346 C CA . ILE A 1 161 ? 10.316 -6.846 -17.933 1.00 90.38 161 ILE A CA 1
ATOM 1347 C C . ILE A 1 161 ? 11.599 -6.205 -17.432 1.00 90.38 161 ILE A C 1
ATOM 1349 O O . ILE A 1 161 ? 12.697 -6.630 -17.795 1.00 90.38 161 ILE A O 1
ATOM 1353 N N . ALA A 1 162 ? 11.461 -5.177 -16.601 1.00 90.69 162 ALA A N 1
ATOM 1354 C CA . ALA A 1 162 ? 12.610 -4.538 -15.993 1.00 90.69 162 ALA A CA 1
ATOM 1355 C C . ALA A 1 162 ? 13.234 -5.454 -14.922 1.00 90.69 162 ALA A C 1
ATOM 1357 O O . ALA A 1 162 ? 12.502 -6.131 -14.187 1.00 90.69 162 ALA A O 1
ATOM 1358 N N . PRO A 1 163 ? 14.571 -5.457 -14.775 1.00 91.19 163 PRO A N 1
ATOM 1359 C CA . PRO A 1 163 ? 15.220 -6.071 -13.623 1.00 91.19 163 PRO A CA 1
ATOM 1360 C C . PRO A 1 163 ? 14.637 -5.513 -12.321 1.00 91.19 163 PRO A C 1
ATOM 1362 O O . PRO A 1 163 ? 14.425 -4.303 -12.181 1.00 91.19 163 PRO A O 1
ATOM 1365 N N . LYS A 1 164 ? 14.368 -6.388 -11.345 1.00 90.00 164 LYS A N 1
ATOM 1366 C CA . LYS A 1 164 ? 13.735 -5.982 -10.077 1.00 90.00 164 LYS A CA 1
ATOM 1367 C C . LYS A 1 164 ? 14.590 -4.959 -9.325 1.00 90.00 164 LYS A C 1
ATOM 1369 O O . LYS A 1 164 ? 14.034 -4.116 -8.628 1.00 90.00 164 LYS A O 1
ATOM 1374 N N . GLU A 1 165 ? 15.907 -5.016 -9.490 1.00 91.75 165 GLU A N 1
ATOM 1375 C CA . GLU A 1 165 ? 16.913 -4.130 -8.908 1.00 91.75 165 GLU A CA 1
ATOM 1376 C C . GLU A 1 165 ? 16.597 -2.666 -9.218 1.00 91.75 165 GLU A C 1
ATOM 1378 O O . GLU A 1 165 ? 16.698 -1.823 -8.333 1.00 91.75 165 GLU A O 1
ATOM 1383 N N . HIS A 1 166 ? 16.108 -2.364 -10.425 1.00 91.62 166 HIS A N 1
ATOM 1384 C CA . HIS A 1 166 ? 15.731 -0.998 -10.781 1.00 91.62 166 HIS A CA 1
ATOM 1385 C C . HIS A 1 166 ? 14.483 -0.523 -10.021 1.00 91.62 166 HIS A C 1
ATOM 1387 O O . HIS A 1 166 ? 14.439 0.614 -9.562 1.00 91.62 166 HIS A O 1
ATOM 1393 N N . SER A 1 167 ? 13.487 -1.400 -9.822 1.00 93.25 167 SER A N 1
ATOM 1394 C CA . SER A 1 167 ? 12.314 -1.076 -8.988 1.00 93.25 167 SER A CA 1
ATOM 1395 C C . SER A 1 167 ? 12.699 -0.847 -7.520 1.00 93.25 167 SER A C 1
ATOM 1397 O O . SER A 1 167 ? 12.098 -0.021 -6.837 1.00 93.25 167 SER A O 1
ATOM 1399 N N . LEU A 1 168 ? 13.720 -1.563 -7.036 1.00 93.50 168 LEU A N 1
ATOM 1400 C CA . LEU A 1 168 ? 14.246 -1.425 -5.679 1.00 93.50 168 LEU A CA 1
ATOM 1401 C C . LEU A 1 168 ? 15.050 -0.137 -5.504 1.00 93.50 168 LEU A C 1
ATOM 1403 O O . LEU A 1 168 ? 14.879 0.534 -4.491 1.00 93.50 168 LEU A O 1
ATOM 1407 N N . ALA A 1 169 ? 15.875 0.221 -6.490 1.00 92.56 169 ALA A N 1
ATOM 1408 C CA . ALA A 1 169 ? 16.579 1.497 -6.518 1.00 92.56 169 ALA A CA 1
ATOM 1409 C C . ALA A 1 169 ? 15.583 2.663 -6.509 1.00 92.56 169 ALA A C 1
ATOM 1411 O O . ALA A 1 169 ? 15.643 3.503 -5.619 1.00 92.56 169 ALA A O 1
ATOM 1412 N N . LEU A 1 170 ? 14.570 2.631 -7.387 1.00 91.06 170 LEU A N 1
ATOM 1413 C CA . LEU A 1 170 ? 13.522 3.654 -7.423 1.00 91.06 170 LEU A CA 1
ATOM 1414 C C . LEU A 1 170 ? 12.790 3.790 -6.080 1.00 91.06 170 LEU A C 1
ATOM 1416 O O . LEU A 1 170 ? 12.503 4.901 -5.643 1.00 91.06 170 LEU A O 1
ATOM 1420 N N . MET A 1 171 ? 12.488 2.669 -5.414 1.00 94.88 171 MET A N 1
ATOM 1421 C CA . MET A 1 171 ? 11.894 2.693 -4.076 1.00 94.88 171 MET A CA 1
ATOM 1422 C C . MET A 1 171 ? 12.786 3.447 -3.083 1.00 94.88 171 MET A C 1
ATOM 1424 O O . MET A 1 171 ? 12.268 4.260 -2.324 1.00 94.88 171 MET A O 1
ATOM 1428 N N . LEU A 1 172 ? 14.092 3.165 -3.055 1.00 94.25 172 LEU A N 1
ATOM 1429 C CA . LEU A 1 172 ? 15.024 3.812 -2.129 1.00 94.25 172 LEU A CA 1
ATOM 1430 C C . LEU A 1 172 ? 15.201 5.301 -2.447 1.00 94.25 172 LEU A C 1
ATOM 1432 O O . LEU A 1 172 ? 15.122 6.117 -1.532 1.00 94.25 172 LEU A O 1
ATOM 1436 N N . ASP A 1 173 ? 15.357 5.645 -3.725 1.00 92.69 173 ASP A N 1
ATOM 1437 C CA . ASP A 1 173 ? 15.591 7.018 -4.177 1.00 92.69 173 ASP A CA 1
ATOM 1438 C C . ASP A 1 173 ? 14.367 7.916 -3.942 1.00 92.69 173 ASP A C 1
ATOM 1440 O O . ASP A 1 173 ? 14.495 9.069 -3.535 1.00 92.69 173 ASP A O 1
ATOM 1444 N N . PHE A 1 174 ? 13.158 7.388 -4.165 1.00 92.69 174 PHE A N 1
ATOM 1445 C CA . PHE A 1 174 ? 11.933 8.189 -4.140 1.00 92.69 174 PHE A CA 1
ATOM 1446 C C . PHE A 1 174 ? 11.204 8.189 -2.789 1.00 92.69 174 PHE A C 1
ATOM 1448 O O . PHE A 1 174 ? 10.329 9.026 -2.553 1.00 92.69 174 PHE A O 1
ATOM 1455 N N . ALA A 1 175 ? 11.526 7.265 -1.877 1.00 95.00 175 ALA A N 1
ATOM 1456 C CA . ALA A 1 175 ? 10.807 7.150 -0.607 1.00 95.00 175 ALA A CA 1
ATOM 1457 C C . ALA A 1 175 ? 10.918 8.405 0.266 1.00 95.00 175 ALA A C 1
ATOM 1459 O O . ALA A 1 175 ? 9.928 8.801 0.884 1.00 95.00 175 ALA A O 1
ATOM 1460 N N . GLU A 1 176 ? 12.091 9.039 0.315 1.00 93.81 176 GLU A N 1
ATOM 1461 C CA . GLU A 1 176 ? 12.295 10.251 1.111 1.00 93.81 176 GLU A CA 1
ATOM 1462 C C . GLU A 1 176 ? 11.545 11.449 0.517 1.00 93.81 176 GLU A C 1
ATOM 1464 O O . GLU A 1 176 ? 10.859 12.174 1.240 1.00 93.81 176 GLU A O 1
ATOM 1469 N N . GLU A 1 177 ? 11.588 11.616 -0.806 1.00 94.81 177 GLU A N 1
ATOM 1470 C CA . GLU A 1 177 ? 10.823 12.655 -1.496 1.00 94.81 177 GLU A CA 1
ATOM 1471 C C . GLU A 1 177 ? 9.317 12.465 -1.273 1.00 94.81 177 GLU A C 1
ATOM 1473 O O . GLU A 1 177 ? 8.611 13.406 -0.897 1.00 94.81 177 GLU A O 1
ATOM 1478 N N . MET A 1 178 ? 8.824 11.229 -1.402 1.00 95.25 178 MET A N 1
ATOM 1479 C CA . MET A 1 178 ? 7.436 10.901 -1.096 1.00 95.25 178 MET A CA 1
ATOM 1480 C C . MET A 1 178 ? 7.089 11.201 0.363 1.00 95.25 178 MET A C 1
ATOM 1482 O O . MET A 1 178 ? 6.055 11.818 0.618 1.00 95.25 178 MET A O 1
ATOM 1486 N N . ALA A 1 179 ? 7.932 10.818 1.323 1.00 96.50 179 ALA A N 1
ATOM 1487 C CA . ALA A 1 179 ? 7.704 11.112 2.734 1.00 96.50 179 ALA A CA 1
ATOM 1488 C C . ALA A 1 179 ? 7.626 12.627 2.991 1.00 96.50 179 ALA A C 1
ATOM 1490 O O . ALA A 1 179 ? 6.703 13.083 3.667 1.00 96.50 179 ALA A O 1
ATOM 1491 N N . ASN A 1 180 ? 8.514 13.417 2.384 1.00 94.31 180 ASN A N 1
ATOM 1492 C CA . ASN A 1 180 ? 8.489 14.879 2.461 1.00 94.31 180 ASN A CA 1
ATOM 1493 C C . ASN A 1 180 ? 7.208 15.471 1.856 1.00 94.31 180 ASN A C 1
ATOM 1495 O O . ASN A 1 180 ? 6.599 16.370 2.437 1.00 94.31 180 ASN A O 1
ATOM 1499 N N . MET A 1 181 ? 6.733 14.930 0.733 1.00 93.50 181 MET A N 1
ATOM 1500 C CA . MET A 1 181 ? 5.442 15.328 0.170 1.00 93.50 181 MET A CA 1
ATOM 1501 C C . MET A 1 181 ? 4.271 14.982 1.102 1.00 93.50 181 MET A C 1
ATOM 1503 O O . MET A 1 181 ? 3.356 15.792 1.260 1.00 93.50 181 MET A O 1
ATOM 1507 N N . LEU A 1 182 ? 4.281 13.810 1.748 1.00 95.56 182 LEU A N 1
ATOM 1508 C CA . LEU A 1 182 ? 3.245 13.422 2.712 1.00 95.56 182 LEU A CA 1
ATOM 1509 C C . LEU A 1 182 ? 3.264 14.306 3.965 1.00 95.56 182 LEU A C 1
ATOM 1511 O O . LEU A 1 182 ? 2.198 14.675 4.450 1.00 95.56 182 LEU A O 1
ATOM 1515 N N . LEU A 1 183 ? 4.448 14.688 4.449 1.00 94.12 183 LEU A N 1
ATOM 1516 C CA . LEU A 1 183 ? 4.628 15.568 5.608 1.00 94.12 183 LEU A CA 1
ATOM 1517 C C . LEU A 1 183 ? 3.985 16.941 5.444 1.00 94.12 183 LEU A C 1
ATOM 1519 O O . LEU A 1 183 ? 3.532 17.512 6.430 1.00 94.12 183 LEU A O 1
ATOM 1523 N N . ASN A 1 184 ? 3.916 17.438 4.211 1.00 91.88 184 ASN A N 1
ATOM 1524 C CA . ASN A 1 184 ? 3.311 18.727 3.890 1.00 91.88 184 ASN A CA 1
ATOM 1525 C C . ASN A 1 184 ? 1.774 18.700 3.883 1.00 91.88 184 ASN A C 1
ATOM 1527 O O . ASN A 1 184 ? 1.166 19.668 3.427 1.00 91.88 184 ASN A O 1
ATOM 1531 N N . HIS A 1 185 ? 1.135 17.613 4.327 1.00 93.31 185 HIS A N 1
ATOM 1532 C CA . HIS A 1 185 ? -0.320 17.502 4.428 1.00 93.31 185 HIS A CA 1
ATOM 1533 C C . HIS A 1 185 ? -0.812 17.622 5.869 1.00 93.31 185 HIS A C 1
ATOM 1535 O O . HIS A 1 185 ? -0.178 17.151 6.814 1.00 93.31 185 HIS A O 1
ATOM 1541 N N . ASN A 1 186 ? -2.031 18.143 6.032 1.00 94.06 186 ASN A N 1
ATOM 1542 C CA . ASN A 1 186 ? -2.725 17.995 7.304 1.00 94.06 186 ASN A CA 1
ATOM 1543 C C . ASN A 1 186 ? -3.018 16.507 7.562 1.00 94.06 186 ASN A C 1
ATOM 1545 O O . ASN A 1 186 ? -3.465 15.770 6.676 1.00 94.06 186 ASN A O 1
ATOM 1549 N N . ILE A 1 187 ? -2.792 16.083 8.802 1.00 96.44 187 ILE A N 1
ATOM 1550 C CA . ILE A 1 187 ? -2.970 14.712 9.273 1.00 96.44 187 ILE A CA 1
ATOM 1551 C C . ILE A 1 187 ? -4.272 14.647 10.066 1.00 96.44 187 ILE A C 1
ATOM 1553 O O . ILE A 1 187 ? -4.444 15.338 11.069 1.00 96.44 187 ILE A O 1
ATOM 1557 N N . ALA A 1 188 ? -5.189 13.782 9.650 1.00 97.00 188 ALA A N 1
ATOM 1558 C CA . ALA A 1 188 ? -6.356 13.423 10.439 1.00 97.00 188 ALA A CA 1
ATOM 1559 C C . ALA A 1 188 ? -6.225 11.982 10.939 1.00 97.00 188 ALA A C 1
ATOM 1561 O O . ALA A 1 188 ? -6.304 11.035 10.154 1.00 97.00 188 ALA A O 1
ATOM 1562 N N . ILE A 1 189 ? -6.049 11.824 12.249 1.00 98.06 189 ILE A N 1
ATOM 1563 C CA . ILE A 1 189 ? -6.084 10.533 12.930 1.00 98.06 189 ILE A CA 1
ATOM 1564 C C . ILE A 1 189 ? -7.545 10.151 13.157 1.00 98.06 189 ILE A C 1
ATOM 1566 O O . ILE A 1 189 ? -8.311 10.887 13.778 1.00 98.06 189 ILE A O 1
ATOM 1570 N N . LEU A 1 190 ? -7.945 8.997 12.643 1.00 98.31 190 LEU A N 1
ATOM 1571 C CA . LEU A 1 190 ? -9.282 8.444 12.792 1.00 98.31 190 LEU A CA 1
ATOM 1572 C C . LEU A 1 190 ? -9.275 7.366 13.872 1.00 98.31 190 LEU A C 1
ATOM 1574 O O . LEU A 1 190 ? -8.550 6.389 13.727 1.00 98.31 190 LEU A O 1
ATOM 1578 N N . GLU A 1 191 ? -10.125 7.489 14.890 1.00 98.12 191 GLU A N 1
ATOM 1579 C CA . GLU A 1 191 ? -10.339 6.449 15.905 1.00 98.12 191 GLU A CA 1
ATOM 1580 C C . GLU A 1 191 ? -11.703 5.773 15.699 1.00 98.12 191 GLU A C 1
ATOM 1582 O O . GLU A 1 191 ? -12.759 6.401 15.821 1.00 98.12 191 GLU A O 1
ATOM 1587 N N . CYS A 1 192 ? -11.700 4.475 15.399 1.00 95.81 192 CYS A N 1
ATOM 1588 C CA . CYS A 1 192 ? -12.920 3.685 15.288 1.00 95.81 192 CYS A CA 1
ATOM 1589 C C . CYS A 1 192 ? -13.682 3.600 16.620 1.00 95.81 192 CYS A C 1
ATOM 1591 O O . CYS A 1 192 ? -13.106 3.432 17.695 1.00 95.81 192 CYS A O 1
ATOM 1593 N N . GLY A 1 193 ? -15.015 3.614 16.536 1.00 93.25 193 GLY A N 1
ATOM 1594 C CA . GLY A 1 193 ? -15.876 3.289 17.672 1.00 93.25 193 GLY A CA 1
ATOM 1595 C C . GLY A 1 193 ? -15.809 1.803 18.050 1.00 93.25 193 GLY A C 1
ATOM 1596 O O . GLY A 1 193 ? -15.378 0.969 17.254 1.00 93.25 193 GLY A O 1
ATOM 1597 N N . LYS A 1 194 ? -16.317 1.455 19.242 1.00 89.75 194 LYS A N 1
ATOM 1598 C CA . LYS A 1 194 ? -16.216 0.110 19.856 1.00 89.75 194 LYS A CA 1
ATOM 1599 C C . LYS A 1 194 ? -16.636 -1.064 18.954 1.00 89.75 194 LYS A C 1
ATOM 1601 O O . LYS A 1 194 ? -16.085 -2.148 19.082 1.00 89.75 194 LYS A O 1
ATOM 1606 N N . ASN A 1 195 ? -17.589 -0.844 18.047 1.00 92.00 195 ASN A N 1
ATOM 1607 C CA . ASN A 1 195 ? -18.182 -1.889 17.199 1.00 92.00 195 ASN A CA 1
ATOM 1608 C C . ASN A 1 195 ? -17.685 -1.849 15.745 1.00 92.00 195 ASN A C 1
ATOM 1610 O O . ASN A 1 195 ? -18.297 -2.437 14.855 1.00 92.00 195 ASN A O 1
ATOM 1614 N N . THR A 1 196 ? -16.627 -1.090 15.470 1.00 95.88 196 THR A N 1
ATOM 1615 C CA . THR A 1 196 ? -16.101 -0.885 14.118 1.00 95.88 196 THR A CA 1
ATOM 1616 C C . THR A 1 196 ? -14.599 -1.050 14.121 1.00 95.88 196 THR A C 1
ATOM 1618 O O . THR A 1 196 ? -13.950 -0.722 15.108 1.00 95.88 196 THR A O 1
ATOM 1621 N N . GLN A 1 197 ? -14.058 -1.557 13.020 1.00 97.81 197 GLN A N 1
ATOM 1622 C CA . GLN A 1 197 ? -12.626 -1.747 12.858 1.00 97.81 197 GLN A CA 1
ATOM 1623 C C . GLN A 1 197 ? -12.225 -1.466 11.412 1.00 97.81 197 GLN A C 1
ATOM 1625 O O . GLN A 1 197 ? -13.016 -1.704 10.491 1.00 97.81 197 GLN A O 1
ATOM 1630 N N . PHE A 1 198 ? -11.001 -0.990 11.215 1.00 98.75 198 PHE A N 1
ATOM 1631 C CA . PHE A 1 198 ? -10.377 -0.930 9.903 1.00 98.75 198 PHE A CA 1
ATOM 1632 C C . PHE A 1 198 ? -9.830 -2.299 9.480 1.00 98.75 198 PHE A C 1
ATOM 1634 O O . PHE A 1 198 ? -9.398 -3.107 10.305 1.00 98.75 198 PHE A O 1
ATOM 1641 N N . ILE A 1 199 ? -9.856 -2.552 8.174 1.00 98.75 199 ILE A N 1
ATOM 1642 C CA . ILE A 1 199 ? -9.120 -3.644 7.525 1.00 98.75 199 ILE A CA 1
ATOM 1643 C C . ILE A 1 199 ? -7.863 -3.080 6.853 1.00 98.75 199 ILE A C 1
ATOM 1645 O O . ILE A 1 199 ? -7.744 -1.867 6.691 1.00 98.75 199 ILE A O 1
ATOM 1649 N N . THR A 1 200 ? -6.954 -3.949 6.423 1.00 98.75 200 THR A N 1
ATOM 1650 C CA . THR A 1 200 ? -5.797 -3.575 5.598 1.00 98.75 200 THR A CA 1
ATOM 1651 C C . THR A 1 200 ? -5.665 -4.503 4.383 1.00 98.75 200 THR A C 1
ATOM 1653 O O . THR A 1 200 ? -6.513 -5.370 4.163 1.00 98.75 200 THR A O 1
ATOM 1656 N N . SER A 1 201 ? -4.649 -4.311 3.551 1.00 98.56 201 SER A N 1
ATOM 1657 C CA . SER A 1 201 ? -4.391 -5.108 2.351 1.00 98.56 201 SER A CA 1
ATOM 1658 C C . SER A 1 201 ? -2.896 -5.195 2.050 1.00 98.56 201 SER A C 1
ATOM 1660 O O . SER A 1 201 ? -2.062 -4.654 2.777 1.00 98.56 201 SER A O 1
ATOM 1662 N N . ASP A 1 202 ? -2.550 -5.903 0.979 1.00 97.56 202 ASP A N 1
ATOM 1663 C CA . ASP A 1 202 ? -1.204 -5.912 0.404 1.00 97.56 202 ASP A CA 1
ATOM 1664 C C . ASP A 1 202 ? -0.807 -4.616 -0.310 1.00 97.56 202 ASP A C 1
ATOM 1666 O O . ASP A 1 202 ? 0.368 -4.430 -0.617 1.00 97.56 202 ASP A O 1
ATOM 1670 N N . ASN A 1 203 ? -1.759 -3.703 -0.500 1.00 97.50 203 ASN A N 1
ATOM 1671 C CA . ASN A 1 203 ? -1.549 -2.351 -1.003 1.00 97.50 203 ASN A CA 1
ATOM 1672 C C . ASN A 1 203 ? -2.416 -1.354 -0.203 1.00 97.50 203 ASN A C 1
ATOM 1674 O O . ASN A 1 203 ? -3.463 -0.904 -0.676 1.00 97.50 203 ASN A O 1
ATOM 1678 N N . PRO A 1 204 ? -2.037 -1.061 1.056 1.00 97.56 204 PRO A N 1
ATOM 1679 C CA . PRO A 1 204 ? -2.924 -0.393 2.011 1.00 97.56 204 PRO A CA 1
ATOM 1680 C C . PRO A 1 204 ? -2.969 1.135 1.878 1.00 97.56 204 PRO A C 1
ATOM 1682 O O . PRO A 1 204 ? -3.846 1.774 2.461 1.00 97.56 204 PRO A O 1
ATOM 1685 N N . TYR A 1 205 ? -2.045 1.736 1.123 1.00 97.25 205 TYR A N 1
ATOM 1686 C CA . TYR A 1 205 ? -2.041 3.171 0.847 1.00 97.25 205 TYR A CA 1
ATOM 1687 C C . TYR A 1 205 ? -3.032 3.489 -0.272 1.00 97.25 205 TYR A C 1
ATOM 1689 O O . TYR A 1 205 ? -2.774 3.243 -1.449 1.00 97.25 205 TYR A O 1
ATOM 1697 N N . CYS A 1 206 ? -4.186 4.025 0.113 1.00 96.25 206 CYS A N 1
ATOM 1698 C CA . CYS A 1 206 ? -5.278 4.311 -0.802 1.00 96.25 206 CYS A CA 1
ATOM 1699 C C . CYS A 1 206 ? -5.276 5.784 -1.194 1.00 96.25 206 CYS A C 1
ATOM 1701 O O . CYS A 1 206 ? -5.260 6.646 -0.315 1.00 96.25 206 CYS A O 1
ATOM 1703 N N . MET A 1 207 ? -5.407 6.084 -2.486 1.00 93.94 207 MET A N 1
ATOM 1704 C CA . MET A 1 207 ? -5.579 7.452 -2.977 1.00 93.94 207 MET A CA 1
ATOM 1705 C C . MET A 1 207 ? -6.982 7.682 -3.547 1.00 93.94 207 MET A C 1
ATOM 1707 O O . MET A 1 207 ? -7.571 6.831 -4.214 1.00 93.94 207 MET A O 1
ATOM 1711 N N . ILE A 1 208 ? -7.524 8.870 -3.307 1.00 89.69 208 ILE A N 1
ATOM 1712 C CA . ILE A 1 208 ? -8.782 9.347 -3.885 1.00 89.69 208 ILE A CA 1
ATOM 1713 C C . ILE A 1 208 ? -8.498 10.702 -4.517 1.00 89.69 208 I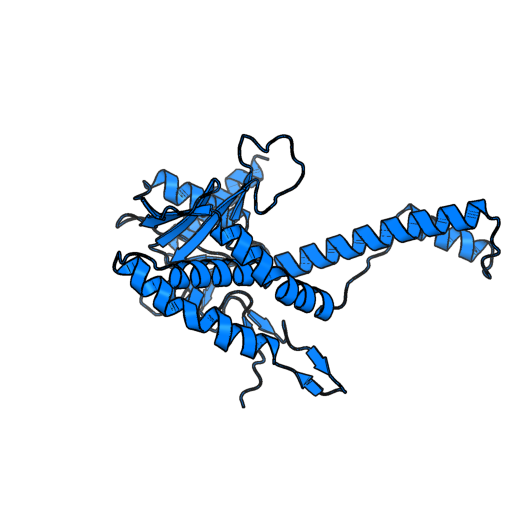LE A C 1
ATOM 1715 O O . ILE A 1 208 ? -7.953 11.572 -3.843 1.00 89.69 208 ILE A O 1
ATOM 1719 N N . LYS A 1 209 ? -8.867 10.905 -5.786 1.00 81.38 209 LYS A N 1
ATOM 1720 C CA . LYS A 1 209 ? -8.712 12.219 -6.422 1.00 81.38 209 LYS A CA 1
ATOM 1721 C C . LYS A 1 209 ? -9.476 13.284 -5.643 1.00 81.38 209 LYS A C 1
ATOM 1723 O O . LYS A 1 209 ? -10.629 13.080 -5.250 1.00 81.38 209 LYS A O 1
ATOM 1728 N N . GLU A 1 210 ? -8.821 14.414 -5.428 1.00 76.69 210 GLU A N 1
ATOM 1729 C CA . GLU A 1 210 ? -9.474 15.599 -4.898 1.00 76.69 210 GLU A CA 1
ATOM 1730 C C . GLU A 1 210 ? -10.424 16.190 -5.950 1.00 76.69 210 GLU A C 1
ATOM 1732 O O . GLU A 1 210 ? -10.170 16.137 -7.150 1.00 76.69 210 GLU A O 1
ATOM 1737 N N . LYS A 1 211 ? -11.530 16.805 -5.517 1.00 75.31 211 LYS A N 1
ATOM 1738 C CA . LYS A 1 211 ? -12.501 17.377 -6.469 1.00 75.31 211 LYS A CA 1
ATOM 1739 C C . LYS A 1 211 ? -11.894 18.488 -7.332 1.00 75.31 211 LYS A C 1
ATOM 1741 O O . LYS A 1 211 ? -12.259 18.616 -8.496 1.00 75.31 211 LYS A O 1
ATOM 1746 N N . TRP A 1 212 ? -10.984 19.285 -6.770 1.00 72.69 212 TRP A N 1
ATOM 1747 C CA . TRP A 1 212 ? -10.321 20.376 -7.491 1.00 72.69 212 TRP A CA 1
ATOM 1748 C C . TRP A 1 212 ? -9.307 19.874 -8.527 1.00 72.69 212 TRP A C 1
ATOM 1750 O O . TRP A 1 212 ? -8.965 20.606 -9.452 1.00 72.69 212 TRP A O 1
ATOM 1760 N N . SER A 1 213 ? -8.850 18.624 -8.412 1.00 69.25 213 SER A N 1
ATOM 1761 C CA . SER A 1 213 ? -7.872 18.027 -9.319 1.00 69.25 213 SER A CA 1
ATOM 1762 C C . SER A 1 213 ? -8.492 17.119 -10.379 1.00 69.25 213 SER A C 1
ATOM 1764 O O . SER A 1 213 ? -7.767 16.439 -11.098 1.00 69.25 213 SER A O 1
ATOM 1766 N N . ASN A 1 214 ? -9.820 17.133 -10.536 1.00 72.06 214 ASN A N 1
ATOM 1767 C CA . ASN A 1 214 ? -10.524 16.305 -11.523 1.00 72.06 214 ASN A CA 1
ATOM 1768 C C . ASN A 1 214 ? -10.026 16.502 -12.966 1.00 72.06 214 ASN A C 1
ATOM 1770 O O . ASN A 1 214 ? -10.127 15.583 -13.770 1.00 72.06 214 ASN A O 1
ATOM 1774 N N . GLN A 1 215 ? -9.480 17.679 -13.272 1.00 69.12 215 GLN A N 1
ATOM 1775 C CA . GLN A 1 215 ? -8.889 18.031 -14.568 1.00 69.12 215 GLN A CA 1
ATOM 1776 C C . GLN A 1 215 ? -7.488 17.437 -14.811 1.00 69.12 215 GLN A C 1
ATOM 1778 O O . GLN A 1 215 ? -6.972 17.536 -15.915 1.00 69.12 215 GLN A O 1
ATOM 1783 N N . TRP A 1 216 ? -6.862 16.834 -13.796 1.00 64.12 216 TRP A N 1
ATOM 1784 C CA . TRP A 1 216 ? -5.541 16.219 -13.900 1.00 64.12 216 TRP A CA 1
ATOM 1785 C C . TRP A 1 216 ? -5.702 14.723 -14.169 1.00 64.12 216 TRP A C 1
ATOM 1787 O O . TRP A 1 216 ? -6.391 14.006 -13.428 1.00 64.12 216 TRP A O 1
ATOM 1797 N N . GLU A 1 217 ? -5.041 14.231 -15.211 1.00 57.50 217 GLU A N 1
ATOM 1798 C CA . GLU A 1 217 ? -4.899 12.797 -15.441 1.00 57.50 217 GLU A CA 1
ATOM 1799 C C . GLU A 1 217 ? -3.891 12.206 -14.437 1.00 57.50 217 GLU A C 1
ATOM 1801 O O . GLU A 1 217 ? -2.930 12.858 -14.038 1.00 57.50 217 GLU A O 1
ATOM 1806 N N . GLY A 1 218 ? -4.151 10.985 -13.956 1.00 61.91 218 GLY A N 1
ATOM 1807 C CA . GLY A 1 218 ? -3.303 10.318 -12.954 1.00 61.91 218 GLY A CA 1
ATOM 1808 C C . GLY A 1 218 ? -3.595 10.636 -11.476 1.00 61.91 218 GLY A C 1
ATOM 1809 O O . GLY A 1 218 ? -4.345 11.551 -11.126 1.00 61.91 218 GLY A O 1
ATOM 1810 N N . TYR A 1 219 ? -3.020 9.810 -10.597 1.00 65.25 219 TYR A N 1
ATOM 1811 C CA . TYR A 1 219 ? -3.022 9.975 -9.141 1.00 65.25 219 TYR A CA 1
ATOM 1812 C C . TYR A 1 219 ? -1.611 10.367 -8.706 1.00 65.25 219 TYR A C 1
ATOM 1814 O O . TYR A 1 219 ? -0.673 9.603 -8.900 1.00 65.25 219 TYR A O 1
ATOM 1822 N N . GLY A 1 220 ? -1.468 11.550 -8.124 1.00 73.81 220 GLY A N 1
ATOM 1823 C CA . GLY A 1 220 ? -0.224 12.058 -7.564 1.00 73.81 220 GLY A CA 1
ATOM 1824 C C . GLY A 1 220 ? -0.351 12.327 -6.068 1.00 73.81 220 GLY A C 1
ATOM 1825 O O . GLY A 1 220 ? -1.446 12.380 -5.497 1.00 73.81 220 GLY A O 1
ATOM 1826 N N . VAL A 1 221 ? 0.792 12.536 -5.414 1.00 72.62 221 VAL A N 1
ATOM 1827 C CA . VAL A 1 221 ? 0.826 12.808 -3.972 1.00 72.62 221 VAL A CA 1
ATOM 1828 C C . VAL A 1 221 ? 0.226 14.173 -3.641 1.00 72.62 221 VAL A C 1
ATOM 1830 O O . VAL A 1 221 ? -0.262 14.344 -2.545 1.00 72.62 221 VAL A O 1
ATOM 1833 N N . ILE A 1 222 ? 0.175 15.153 -4.539 1.00 73.50 222 ILE A N 1
ATOM 1834 C CA . ILE A 1 222 ? -0.382 16.481 -4.203 1.00 73.50 222 ILE A CA 1
ATOM 1835 C C . ILE A 1 222 ? -1.894 16.549 -4.454 1.00 73.50 222 ILE A C 1
ATOM 1837 O O . ILE A 1 222 ? -2.627 17.229 -3.744 1.00 73.50 222 ILE A O 1
ATOM 1841 N N . ASN A 1 223 ? -2.383 15.827 -5.458 1.00 78.50 223 ASN A N 1
ATOM 1842 C CA . ASN A 1 223 ? -3.722 16.020 -6.010 1.00 78.50 223 ASN A CA 1
ATOM 1843 C C . ASN A 1 223 ? -4.762 15.011 -5.483 1.00 78.50 223 ASN A C 1
ATOM 1845 O O . ASN A 1 223 ? -5.838 14.856 -6.071 1.00 78.50 223 ASN A O 1
ATOM 1849 N N . THR A 1 224 ? -4.443 14.308 -4.394 1.00 88.00 224 THR A N 1
ATOM 1850 C CA . THR A 1 224 ? -5.262 13.235 -3.820 1.00 88.00 224 THR A CA 1
ATOM 1851 C C . THR A 1 224 ? -5.445 13.377 -2.311 1.00 88.00 224 THR A C 1
ATOM 1853 O O . THR A 1 224 ? -4.572 13.876 -1.606 1.00 88.00 224 THR A O 1
ATOM 1856 N N . ILE A 1 225 ? -6.552 12.844 -1.800 1.00 92.25 225 ILE A N 1
ATOM 1857 C CA . ILE A 1 225 ? -6.727 12.479 -0.393 1.00 92.25 225 ILE A CA 1
ATOM 1858 C C . ILE A 1 225 ? -6.179 11.067 -0.218 1.00 92.25 225 ILE A C 1
ATOM 1860 O O . ILE A 1 225 ? -6.509 10.174 -1.003 1.00 92.25 225 ILE A O 1
ATOM 1864 N N . LYS A 1 226 ? -5.375 10.847 0.822 1.00 96.25 226 LYS A N 1
ATOM 1865 C CA . LYS A 1 226 ? -4.775 9.540 1.105 1.00 96.25 226 LYS A CA 1
ATOM 1866 C C . LYS A 1 226 ? -5.431 8.966 2.333 1.00 96.25 226 LYS A C 1
ATOM 1868 O O . LYS A 1 226 ? -5.646 9.690 3.301 1.00 96.25 226 LYS A O 1
ATOM 1873 N N . PHE A 1 227 ? -5.696 7.673 2.308 1.00 98.12 227 PHE A N 1
ATOM 1874 C CA . PHE A 1 227 ? -6.104 6.920 3.479 1.00 98.12 227 PHE A CA 1
ATOM 1875 C C . PHE A 1 227 ? -5.152 5.750 3.698 1.00 98.12 227 PHE A C 1
ATOM 1877 O O . PHE A 1 227 ? -4.844 5.014 2.761 1.00 98.12 227 PHE A O 1
ATOM 1884 N N . PHE A 1 228 ? -4.718 5.575 4.941 1.00 98.44 228 PHE A N 1
ATOM 1885 C CA . PHE A 1 228 ? -3.871 4.468 5.357 1.00 98.44 228 PHE A CA 1
ATOM 1886 C C . PHE A 1 228 ? -4.385 3.899 6.689 1.00 98.44 228 PHE A C 1
ATOM 1888 O O . PHE A 1 228 ? -4.374 4.613 7.698 1.00 98.44 228 PHE A O 1
ATOM 1895 N N . PRO A 1 229 ? -4.864 2.643 6.736 1.00 98.38 229 PRO A N 1
ATOM 1896 C CA . PRO A 1 229 ? -5.214 2.001 7.997 1.00 98.38 229 PRO A CA 1
ATOM 1897 C C . PRO A 1 229 ? -3.928 1.705 8.772 1.00 98.38 229 PRO A C 1
ATOM 1899 O O . PRO A 1 229 ? -3.026 1.070 8.237 1.00 98.38 229 PRO A O 1
ATOM 1902 N N . ILE A 1 230 ? -3.821 2.143 10.025 1.00 96.25 230 ILE A N 1
ATOM 1903 C CA . ILE A 1 230 ? -2.624 1.883 10.831 1.00 96.25 230 ILE A CA 1
ATOM 1904 C C . ILE A 1 230 ? -2.834 0.638 11.694 1.00 96.25 230 ILE A C 1
ATOM 1906 O O . ILE A 1 230 ? -2.051 -0.302 11.689 1.00 96.25 230 ILE A O 1
ATOM 1910 N N . THR A 1 231 ? -3.956 0.580 12.396 1.00 98.06 231 THR A N 1
ATOM 1911 C CA . THR A 1 231 ? -4.376 -0.583 13.181 1.00 98.06 231 THR A CA 1
ATOM 1912 C C . THR A 1 231 ? -5.860 -0.841 12.917 1.00 98.06 231 THR A C 1
ATOM 1914 O O . THR A 1 231 ? -6.528 -0.021 12.281 1.00 98.06 231 THR A O 1
ATOM 1917 N N . PRO A 1 232 ? -6.454 -1.934 13.428 1.00 98.12 232 PRO A N 1
ATOM 191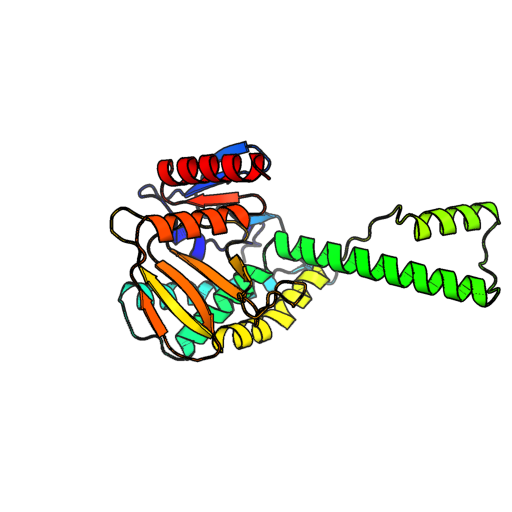8 C CA . PRO A 1 232 ? -7.902 -2.097 13.390 1.00 98.12 232 PRO A CA 1
ATOM 1919 C C . PRO A 1 232 ? -8.659 -0.956 14.079 1.00 98.12 232 PRO A C 1
ATOM 1921 O O . PRO A 1 232 ? -9.830 -0.754 13.779 1.00 98.12 232 PRO A O 1
ATOM 1924 N N . LYS A 1 233 ? -8.026 -0.222 15.003 1.00 97.94 233 LYS A N 1
ATOM 1925 C CA . LYS A 1 233 ? -8.656 0.881 15.736 1.00 97.94 233 LYS A CA 1
ATOM 1926 C C . LYS A 1 233 ? -8.359 2.249 15.120 1.00 97.94 233 LYS A C 1
ATOM 1928 O O . LYS A 1 233 ? -9.230 3.114 15.168 1.00 97.94 233 LYS A O 1
ATOM 1933 N N . PHE A 1 234 ? -7.175 2.439 14.539 1.00 98.50 234 PHE A N 1
ATOM 1934 C CA . PHE A 1 234 ? -6.715 3.738 14.053 1.00 98.50 234 PHE A CA 1
ATOM 1935 C C . PHE A 1 234 ? -6.405 3.745 12.555 1.00 98.50 234 PHE A C 1
ATOM 1937 O O . PHE A 1 234 ? -5.796 2.820 12.021 1.00 98.50 234 PHE A O 1
ATOM 1944 N N . GLY A 1 235 ? -6.784 4.822 11.875 1.00 98.19 235 GLY A N 1
ATOM 1945 C CA . GLY A 1 235 ? -6.417 5.094 10.484 1.00 98.19 235 GLY A CA 1
ATOM 1946 C C . GLY A 1 235 ? -5.965 6.539 10.313 1.00 98.19 235 GLY A C 1
ATOM 1947 O O . GLY A 1 235 ? -6.271 7.383 11.148 1.00 98.19 235 GLY A O 1
ATOM 1948 N N . VAL A 1 236 ? -5.252 6.836 9.233 1.00 98.06 236 VAL A N 1
ATOM 1949 C CA . VAL A 1 236 ? -4.780 8.188 8.907 1.00 98.06 236 VAL A CA 1
ATOM 1950 C C . VAL A 1 236 ? -5.387 8.638 7.598 1.00 98.06 236 VAL A C 1
ATOM 1952 O O . VAL A 1 236 ? -5.396 7.888 6.621 1.00 98.06 236 VAL A O 1
ATOM 1955 N N . ILE A 1 237 ? -5.847 9.886 7.575 1.00 97.38 237 ILE A N 1
ATOM 1956 C CA . ILE A 1 237 ? -6.078 10.632 6.346 1.00 97.38 237 ILE A CA 1
ATOM 1957 C C . ILE A 1 237 ? -5.019 11.724 6.216 1.00 97.38 237 ILE A C 1
ATOM 1959 O O . ILE A 1 237 ? -4.834 12.512 7.141 1.00 97.38 237 ILE A O 1
ATOM 1963 N N . LEU A 1 238 ? -4.372 11.790 5.053 1.00 95.69 238 LEU A N 1
ATOM 1964 C CA . LEU A 1 238 ? -3.509 12.905 4.652 1.00 95.69 238 LEU A CA 1
ATOM 1965 C C . LEU A 1 238 ? -4.240 13.678 3.554 1.00 95.69 238 LEU A C 1
ATOM 1967 O O . LEU A 1 238 ? -4.559 13.109 2.505 1.00 95.69 238 LEU A O 1
ATOM 1971 N N . LYS A 1 239 ? -4.555 14.948 3.809 1.00 91.19 239 LYS A N 1
ATOM 1972 C CA . LYS A 1 239 ? -5.277 15.821 2.869 1.00 91.19 239 LYS A CA 1
ATOM 1973 C C . LYS A 1 239 ? -4.926 17.277 3.104 1.00 91.19 239 LYS A C 1
ATOM 1975 O O . LYS A 1 239 ? -4.625 17.625 4.242 1.00 91.19 239 LYS A O 1
ATOM 1980 N N . ASP A 1 240 ? -5.088 18.093 2.064 1.00 85.25 240 ASP A N 1
ATOM 1981 C CA . ASP A 1 240 ? -4.824 19.536 2.053 1.00 85.25 240 ASP A CA 1
ATOM 1982 C C . ASP A 1 240 ? -3.380 19.901 2.477 1.00 85.25 240 ASP A C 1
ATOM 1984 O O . ASP A 1 240 ? -2.905 19.444 3.519 1.00 85.25 240 ASP A O 1
ATOM 1988 N N . PRO A 1 241 ? -2.667 20.779 1.754 1.00 85.69 241 PRO A N 1
ATOM 1989 C CA . PRO A 1 241 ? -1.384 21.281 2.233 1.00 85.69 241 PRO A CA 1
ATOM 1990 C C . PRO A 1 241 ? -1.499 21.917 3.631 1.00 85.69 241 PRO A C 1
ATOM 1992 O O . PRO A 1 241 ? -2.431 22.676 3.917 1.00 85.69 241 PRO A O 1
ATOM 1995 N N . GLY A 1 242 ? -0.571 21.597 4.527 1.00 88.06 242 GLY A N 1
ATOM 1996 C CA . GLY A 1 242 ? -0.535 22.100 5.897 1.00 88.06 242 GLY A CA 1
ATOM 1997 C C . GLY A 1 242 ? 0.161 21.140 6.858 1.00 88.06 242 GLY A C 1
ATOM 1998 O O . GLY A 1 242 ? 0.637 20.093 6.456 1.00 88.06 242 GLY A O 1
ATOM 1999 N N . ASN A 1 243 ? 0.208 21.508 8.140 1.00 87.50 243 ASN A N 1
ATOM 2000 C CA . ASN A 1 243 ? 0.939 20.768 9.180 1.00 87.50 243 ASN A CA 1
ATOM 2001 C C . ASN A 1 243 ? 0.078 20.473 10.422 1.00 87.50 243 ASN A C 1
ATOM 2003 O O . ASN A 1 243 ? 0.611 20.191 11.500 1.00 87.50 243 ASN A O 1
ATOM 2007 N N . LYS A 1 244 ? -1.253 20.595 10.308 1.00 92.81 244 LYS A N 1
ATOM 2008 C CA . LYS A 1 244 ? -2.175 20.377 11.430 1.00 92.81 244 LYS A CA 1
ATOM 2009 C C . LYS A 1 244 ? -2.386 18.887 11.664 1.00 92.81 244 LYS A C 1
ATOM 2011 O O . LYS A 1 244 ? -2.532 18.131 10.708 1.00 92.81 244 LYS A O 1
ATOM 2016 N N . VAL A 1 245 ? -2.482 18.501 12.933 1.00 94.56 245 VAL A N 1
ATOM 2017 C CA . VAL A 1 245 ? -2.918 17.166 13.350 1.00 94.56 245 VAL A CA 1
ATOM 2018 C C . VAL A 1 245 ? -4.279 17.305 14.018 1.00 94.56 245 VAL A C 1
ATOM 2020 O O . VAL A 1 245 ? -4.446 18.131 14.914 1.00 94.56 245 VAL A O 1
ATOM 2023 N N . ILE A 1 246 ? -5.263 16.537 13.561 1.00 95.12 246 ILE A N 1
ATOM 2024 C CA . ILE A 1 246 ? -6.602 16.497 14.153 1.00 95.12 246 ILE A CA 1
ATOM 2025 C C . ILE A 1 246 ? -7.008 15.059 14.452 1.00 95.12 246 ILE A C 1
ATOM 2027 O O . ILE A 1 246 ? -6.682 14.145 13.698 1.00 95.12 246 ILE A O 1
ATOM 2031 N N . TYR A 1 247 ? -7.772 14.872 15.523 1.00 95.94 247 TYR A N 1
ATOM 2032 C CA . TYR A 1 247 ? -8.353 13.585 15.889 1.00 95.94 247 TYR A CA 1
ATOM 2033 C C . TYR A 1 247 ? -9.849 13.583 15.572 1.00 95.94 247 TYR A C 1
ATOM 2035 O O . TYR A 1 247 ? -10.584 14.484 15.976 1.00 95.94 247 TYR A O 1
ATOM 2043 N N . LEU A 1 248 ? -10.310 12.573 14.837 1.00 96.69 248 LEU A N 1
ATOM 2044 C CA . LEU A 1 248 ? -11.694 12.434 14.392 1.00 96.69 248 LEU A CA 1
ATOM 2045 C C . LEU A 1 248 ? -12.242 11.051 14.751 1.00 96.69 248 LEU A C 1
ATOM 2047 O O . LEU A 1 248 ? -11.537 10.046 14.709 1.00 96.69 248 LEU A O 1
ATOM 2051 N N . LYS A 1 249 ? -13.545 10.990 15.035 1.00 97.38 249 LYS A N 1
ATOM 2052 C CA . LYS A 1 249 ? -14.268 9.739 15.299 1.00 97.38 249 LYS A CA 1
ATOM 2053 C C . LYS A 1 249 ? -15.243 9.459 14.157 1.00 97.38 249 LYS A C 1
ATOM 2055 O O . LYS A 1 249 ? -16.357 9.988 14.180 1.00 97.38 249 LYS A O 1
ATOM 2060 N N . PRO A 1 250 ? -14.844 8.693 13.124 1.00 97.44 250 PRO A N 1
ATOM 2061 C CA . PRO A 1 250 ? -15.741 8.362 12.027 1.00 97.44 250 PRO A CA 1
ATOM 2062 C C . PRO A 1 250 ? -16.910 7.495 12.508 1.00 97.44 250 PRO A C 1
ATOM 2064 O O . PRO A 1 250 ? -16.754 6.594 13.333 1.00 97.44 250 PRO A O 1
ATOM 2067 N N . ASN A 1 251 ? -18.092 7.723 11.939 1.00 97.12 251 ASN A N 1
ATOM 2068 C CA . ASN A 1 251 ? -19.240 6.850 12.163 1.00 97.12 251 ASN A CA 1
ATOM 2069 C C . ASN A 1 251 ? -19.091 5.511 11.411 1.00 97.12 251 ASN A C 1
ATOM 2071 O O . ASN A 1 251 ? -18.253 5.347 10.521 1.00 97.12 251 ASN A O 1
ATOM 2075 N N . THR A 1 252 ? -19.963 4.549 11.719 1.00 96.94 252 THR A N 1
ATOM 2076 C CA . THR A 1 252 ? -19.944 3.201 11.125 1.00 96.94 252 THR A CA 1
ATOM 2077 C C . THR A 1 252 ? -19.972 3.200 9.597 1.00 96.94 252 THR A C 1
ATOM 2079 O O . THR A 1 252 ? -19.297 2.384 8.967 1.00 96.94 252 THR A O 1
ATOM 2082 N N . ARG A 1 253 ? -20.714 4.126 8.976 1.00 96.81 253 ARG A N 1
ATOM 2083 C CA . ARG A 1 253 ? -20.790 4.238 7.513 1.00 96.81 253 ARG A CA 1
ATOM 2084 C C . ARG A 1 253 ? -19.466 4.726 6.924 1.00 96.81 253 ARG A C 1
ATOM 2086 O O . ARG A 1 253 ? -19.032 4.189 5.909 1.00 96.81 253 ARG A O 1
ATOM 2093 N N . GLN A 1 254 ? -18.821 5.705 7.556 1.00 97.44 254 GLN A N 1
ATOM 2094 C CA . GLN A 1 254 ? -17.513 6.215 7.137 1.00 97.44 254 GLN A CA 1
ATOM 2095 C C . GLN A 1 254 ? -16.436 5.128 7.236 1.00 97.44 254 GLN A C 1
ATOM 2097 O O . GLN A 1 254 ? -15.743 4.892 6.249 1.00 97.44 254 GLN A O 1
ATOM 2102 N N . VAL A 1 255 ? -16.364 4.396 8.355 1.00 98.31 255 VAL A N 1
ATOM 2103 C CA . VAL A 1 255 ? -15.425 3.264 8.509 1.00 98.31 255 VAL A CA 1
ATOM 2104 C C . VAL A 1 255 ? -15.672 2.198 7.438 1.00 98.31 255 VAL A C 1
ATOM 2106 O O . VAL A 1 255 ? -14.736 1.742 6.784 1.00 98.31 255 VAL A O 1
ATOM 2109 N N . ARG A 1 256 ? -16.939 1.839 7.182 1.00 97.81 256 ARG A N 1
ATOM 2110 C CA . ARG A 1 256 ? -17.286 0.863 6.136 1.00 97.81 256 ARG A CA 1
ATOM 2111 C C . ARG A 1 256 ? -16.847 1.319 4.742 1.00 97.81 256 ARG A C 1
ATOM 2113 O O . ARG A 1 256 ? -16.349 0.501 3.975 1.00 97.81 256 ARG A O 1
ATOM 2120 N N . ASN A 1 257 ? -17.018 2.598 4.411 1.00 97.25 257 ASN A N 1
ATOM 2121 C CA . ASN A 1 257 ? -16.590 3.143 3.122 1.00 97.25 257 ASN A CA 1
ATOM 2122 C C . ASN A 1 257 ? -15.064 3.123 2.964 1.00 97.25 257 ASN A C 1
ATOM 2124 O O . ASN A 1 257 ? -14.580 2.779 1.889 1.00 97.25 257 ASN A O 1
ATOM 2128 N N . LEU A 1 258 ? -14.318 3.440 4.025 1.00 98.19 258 LEU A N 1
ATOM 2129 C CA . LEU A 1 258 ? -12.855 3.368 4.030 1.00 98.19 258 LEU A CA 1
ATOM 2130 C C . LEU A 1 258 ? -12.356 1.922 3.893 1.00 98.19 258 LEU A C 1
ATOM 2132 O O . LEU A 1 258 ? -11.448 1.658 3.114 1.00 98.19 258 LEU A O 1
ATOM 2136 N N . ASN A 1 259 ? -13.014 0.957 4.536 1.00 98.62 259 ASN A N 1
ATOM 2137 C CA . ASN A 1 259 ? -12.703 -0.461 4.330 1.00 98.62 259 ASN A CA 1
ATOM 2138 C C . ASN A 1 259 ? -12.998 -0.927 2.896 1.00 98.62 259 ASN A C 1
ATOM 2140 O O . ASN A 1 259 ? -12.239 -1.708 2.332 1.00 98.62 259 ASN A O 1
ATOM 2144 N N . LEU A 1 260 ? -14.081 -0.444 2.279 1.00 98.12 260 LEU A N 1
ATOM 2145 C CA . LEU A 1 260 ? -14.368 -0.729 0.868 1.00 98.12 260 LEU A CA 1
ATOM 2146 C C . LEU A 1 260 ? -13.341 -0.095 -0.077 1.00 98.12 260 LEU A C 1
ATOM 2148 O O . LEU A 1 260 ? -13.066 -0.671 -1.127 1.00 98.12 260 LEU A O 1
ATOM 2152 N N . LEU A 1 261 ? -12.791 1.067 0.287 1.00 97.56 261 LEU A N 1
ATOM 2153 C CA . LEU A 1 261 ? -11.683 1.687 -0.433 1.00 97.56 261 LEU A CA 1
ATOM 2154 C C . LEU A 1 261 ? -10.425 0.812 -0.340 1.00 97.56 261 LEU A C 1
ATOM 2156 O O . LEU A 1 261 ? -9.877 0.463 -1.379 1.00 97.56 261 LEU A O 1
ATOM 2160 N N . VAL A 1 262 ? -10.040 0.375 0.862 1.00 98.44 262 VAL A N 1
ATOM 2161 C CA . VAL A 1 262 ? -8.906 -0.548 1.067 1.00 98.44 262 VAL A CA 1
ATOM 2162 C C . VAL A 1 262 ? -9.078 -1.831 0.256 1.00 98.44 262 VAL A C 1
ATOM 2164 O O . VAL A 1 262 ? -8.162 -2.241 -0.450 1.00 98.44 262 VAL A O 1
ATOM 2167 N N . ALA A 1 263 ? -10.272 -2.430 0.279 1.00 98.12 263 ALA A N 1
ATOM 2168 C CA . ALA A 1 263 ? -10.573 -3.613 -0.524 1.00 98.12 263 ALA A CA 1
ATOM 2169 C C . ALA A 1 263 ? -10.442 -3.362 -2.035 1.00 98.12 263 ALA A C 1
ATOM 2171 O O . ALA A 1 263 ? -10.040 -4.264 -2.755 1.00 98.12 263 ALA A O 1
ATOM 2172 N N . SER A 1 264 ? -10.759 -2.153 -2.516 1.00 96.19 264 SER A N 1
ATOM 2173 C CA . SER A 1 264 ? -10.608 -1.800 -3.936 1.00 96.19 264 SER A CA 1
ATOM 2174 C C . SER A 1 264 ? -9.182 -1.488 -4.374 1.00 96.19 264 SER A C 1
ATOM 2176 O O . SER A 1 264 ? -8.918 -1.502 -5.570 1.00 96.19 264 SER A O 1
ATOM 2178 N N . TRP A 1 265 ? -8.295 -1.186 -3.425 1.00 96.19 265 TRP A N 1
ATOM 2179 C CA . TRP A 1 265 ? -6.873 -0.947 -3.676 1.00 96.19 265 TRP A CA 1
ATOM 2180 C C . TRP A 1 265 ? -6.018 -2.206 -3.503 1.00 96.19 265 TRP A C 1
ATOM 2182 O O . TRP A 1 265 ? -4.888 -2.240 -3.987 1.00 96.19 265 TRP A O 1
ATOM 2192 N N . ALA A 1 266 ? -6.545 -3.232 -2.826 1.00 97.25 266 ALA A N 1
ATOM 2193 C CA . ALA A 1 266 ? -5.885 -4.520 -2.658 1.00 97.25 266 ALA A CA 1
ATOM 2194 C C . ALA A 1 266 ? -5.569 -5.163 -4.016 1.00 97.25 266 ALA A C 1
ATOM 2196 O O . ALA A 1 266 ? -6.432 -5.228 -4.890 1.00 97.25 266 ALA A O 1
ATOM 2197 N N . GLN A 1 267 ? -4.347 -5.668 -4.164 1.00 95.12 267 GLN A N 1
ATOM 2198 C CA . GLN A 1 267 ? -3.921 -6.358 -5.380 1.00 95.12 267 GLN A CA 1
ATOM 2199 C C . GLN A 1 267 ? -4.344 -7.825 -5.329 1.00 95.12 267 GLN A C 1
ATOM 2201 O O . GLN A 1 267 ? -4.965 -8.334 -6.257 1.00 95.12 267 GLN A O 1
ATOM 2206 N N . ARG A 1 268 ? -4.052 -8.503 -4.215 1.00 96.50 268 ARG A N 1
ATOM 2207 C CA . ARG A 1 268 ? -4.355 -9.924 -4.039 1.00 96.50 268 ARG A CA 1
ATOM 2208 C C . ARG A 1 268 ? -4.906 -10.250 -2.663 1.00 96.50 268 ARG A C 1
ATOM 2210 O O . ARG A 1 268 ? -5.813 -11.064 -2.559 1.00 96.50 268 ARG A O 1
ATOM 2217 N N . ASN A 1 269 ? -4.359 -9.685 -1.597 1.00 98.25 269 ASN A N 1
ATOM 2218 C CA . ASN A 1 269 ? -4.686 -10.073 -0.230 1.00 98.25 269 ASN A CA 1
ATOM 2219 C C . ASN A 1 269 ? -5.341 -8.924 0.534 1.00 98.25 269 ASN A C 1
ATOM 2221 O O . ASN A 1 269 ? -4.781 -7.837 0.655 1.00 98.25 269 ASN A O 1
ATOM 2225 N N . ILE A 1 270 ? -6.498 -9.208 1.128 1.00 98.69 270 ILE A N 1
ATOM 2226 C CA . ILE A 1 270 ? -7.158 -8.334 2.102 1.00 98.69 270 ILE A CA 1
ATOM 2227 C C . ILE A 1 270 ? -7.003 -8.964 3.483 1.00 98.69 270 ILE A C 1
ATOM 2229 O O . ILE A 1 270 ? -7.286 -10.149 3.650 1.00 98.69 270 ILE A O 1
ATOM 2233 N N . PHE A 1 271 ? -6.589 -8.175 4.469 1.00 98.69 271 PHE A N 1
ATOM 2234 C CA . PHE A 1 271 ? -6.287 -8.619 5.826 1.00 98.69 271 PHE A CA 1
ATOM 2235 C C . PHE A 1 271 ? -7.239 -7.986 6.843 1.00 98.69 271 PHE A C 1
ATOM 2237 O O . PHE A 1 271 ? -7.523 -6.789 6.780 1.00 98.69 271 PHE A O 1
ATOM 2244 N N . ALA A 1 272 ? -7.703 -8.757 7.825 1.00 98.50 272 ALA A N 1
ATOM 2245 C CA . ALA A 1 272 ? -8.543 -8.234 8.899 1.00 98.50 272 ALA A CA 1
ATOM 2246 C C . ALA A 1 272 ? -8.373 -8.996 10.217 1.00 98.50 272 ALA A C 1
ATOM 2248 O O . ALA A 1 272 ? -8.148 -10.208 10.227 1.00 98.50 272 ALA A O 1
ATOM 2249 N N . LYS A 1 273 ? -8.611 -8.286 11.328 1.00 98.12 273 LYS A N 1
ATOM 2250 C CA . LYS A 1 273 ? -8.735 -8.877 12.670 1.00 98.12 273 LYS A CA 1
ATOM 2251 C C . LYS A 1 273 ? -10.003 -9.727 12.818 1.00 98.12 273 LYS A C 1
ATOM 2253 O O . LYS A 1 273 ? -9.991 -10.745 13.497 1.00 98.12 273 LYS A O 1
ATOM 2258 N N . ASN A 1 274 ? -11.111 -9.325 12.193 1.00 97.62 274 ASN A N 1
ATOM 2259 C CA . ASN A 1 274 ? -12.414 -9.969 12.363 1.00 97.62 274 ASN A CA 1
ATOM 2260 C C . ASN A 1 274 ? -12.904 -10.626 11.059 1.00 97.62 274 ASN A C 1
ATOM 2262 O O . ASN A 1 274 ? -13.044 -9.958 10.032 1.00 97.62 274 ASN A O 1
ATOM 2266 N N . LYS A 1 275 ? -13.219 -11.927 11.121 1.00 97.56 275 LYS A N 1
ATOM 2267 C CA . LYS A 1 275 ? -13.699 -12.718 9.975 1.00 97.56 275 LYS A CA 1
ATOM 2268 C C . LYS A 1 275 ? -15.018 -12.205 9.394 1.00 97.56 275 LYS A C 1
ATOM 2270 O O . LYS A 1 275 ? -15.118 -12.024 8.185 1.00 97.56 275 LYS A O 1
ATOM 2275 N N . VAL A 1 276 ? -16.008 -11.937 10.246 1.00 97.81 276 VAL A N 1
ATOM 2276 C CA . VAL A 1 276 ? -17.347 -11.487 9.825 1.00 97.81 276 VAL A CA 1
ATOM 2277 C C . VAL A 1 276 ? -17.263 -10.136 9.112 1.00 97.81 276 VAL A C 1
ATOM 2279 O O . VAL A 1 276 ? -17.919 -9.918 8.092 1.00 97.81 276 VAL A O 1
ATOM 2282 N N . LEU A 1 277 ? -16.416 -9.232 9.612 1.00 98.06 277 LEU A N 1
ATOM 2283 C CA . LEU A 1 277 ? -16.121 -7.966 8.947 1.00 98.06 277 LEU A CA 1
ATOM 2284 C C . LEU A 1 277 ? -15.502 -8.199 7.564 1.00 98.06 277 LEU A C 1
ATOM 2286 O O . LEU A 1 277 ? -15.977 -7.612 6.592 1.00 98.06 277 LEU A O 1
ATOM 2290 N N . LEU A 1 278 ? -14.481 -9.055 7.466 1.00 98.50 278 LEU A N 1
ATOM 2291 C CA . LEU A 1 278 ? -13.808 -9.357 6.202 1.00 98.50 278 LEU A CA 1
ATOM 2292 C C . LEU A 1 278 ? -14.789 -9.907 5.160 1.00 98.50 278 LEU A C 1
ATOM 2294 O O . LEU A 1 278 ? -14.889 -9.360 4.065 1.00 98.50 278 LEU A O 1
ATOM 2298 N N . GLU A 1 279 ? -15.573 -10.923 5.521 1.00 98.38 279 GLU A N 1
ATOM 2299 C CA . GLU A 1 279 ? -16.598 -11.517 4.654 1.00 98.38 279 GLU A CA 1
ATOM 2300 C C . GLU A 1 279 ? -17.639 -10.477 4.207 1.00 98.38 279 GLU A C 1
ATOM 2302 O O . GLU A 1 279 ? -18.003 -10.408 3.030 1.00 98.38 279 GLU A O 1
ATOM 2307 N N . SER A 1 280 ? -18.081 -9.610 5.126 1.00 98.06 280 SER A N 1
ATOM 2308 C CA . SER A 1 280 ? -19.025 -8.525 4.834 1.00 98.06 280 SER A CA 1
ATOM 2309 C C . SER A 1 280 ? -18.472 -7.506 3.834 1.00 98.06 280 SER A C 1
ATOM 2311 O O . SER A 1 280 ? -19.219 -7.018 2.975 1.00 98.06 280 SER A O 1
ATOM 2313 N N . ILE A 1 281 ? -17.185 -7.159 3.942 1.00 98.25 281 ILE A N 1
ATOM 2314 C CA . ILE A 1 281 ? -16.524 -6.231 3.019 1.00 98.25 281 ILE A CA 1
ATOM 2315 C C . ILE A 1 281 ? -16.308 -6.890 1.659 1.00 98.25 281 ILE A C 1
ATOM 2317 O O . ILE A 1 281 ? -16.684 -6.291 0.654 1.00 98.25 281 ILE A O 1
ATOM 2321 N N . VAL A 1 282 ? -15.807 -8.128 1.613 1.00 97.75 282 VAL A N 1
ATOM 2322 C CA . VAL A 1 282 ? -15.595 -8.880 0.363 1.00 97.75 282 VAL A CA 1
ATOM 2323 C C . VAL A 1 282 ? -16.905 -9.029 -0.412 1.00 97.75 282 VAL A C 1
ATOM 2325 O O . VAL A 1 282 ? -16.963 -8.701 -1.598 1.00 97.75 282 VAL A O 1
ATOM 2328 N N . LYS A 1 283 ? -17.996 -9.428 0.258 1.00 97.44 283 LYS A N 1
ATOM 2329 C CA . LYS A 1 283 ? -19.324 -9.550 -0.369 1.00 97.44 283 LYS A CA 1
ATOM 2330 C C . LYS A 1 283 ? -19.801 -8.226 -0.971 1.00 97.44 283 LYS A C 1
ATOM 2332 O O . LYS A 1 283 ? -20.321 -8.197 -2.086 1.00 97.44 283 LYS A O 1
ATOM 2337 N N . ALA A 1 284 ? -19.636 -7.124 -0.240 1.00 96.06 284 ALA A N 1
ATOM 2338 C CA . ALA A 1 284 ? -20.041 -5.803 -0.713 1.00 96.06 284 ALA A CA 1
ATOM 2339 C C . ALA A 1 284 ? -19.146 -5.282 -1.849 1.00 96.06 284 ALA A C 1
ATOM 2341 O O . ALA A 1 284 ? -19.656 -4.672 -2.788 1.00 96.06 284 ALA A O 1
ATOM 2342 N N . HIS A 1 285 ? -17.841 -5.551 -1.789 1.00 93.25 285 HIS A N 1
ATOM 2343 C CA . HIS A 1 285 ? -16.884 -5.188 -2.827 1.00 93.25 285 HIS A CA 1
ATOM 2344 C C . HIS A 1 285 ? -17.192 -5.913 -4.147 1.00 93.25 285 HIS A C 1
ATOM 2346 O O . HIS A 1 285 ? -17.357 -5.256 -5.173 1.00 93.25 285 HIS A O 1
ATOM 2352 N N . LYS A 1 286 ? -17.419 -7.236 -4.107 1.00 92.31 286 LYS A N 1
ATOM 2353 C CA . LYS A 1 286 ? -17.833 -8.024 -5.283 1.00 92.31 286 LYS A CA 1
ATOM 2354 C C . LYS A 1 286 ? -19.118 -7.498 -5.918 1.00 92.31 286 LYS A C 1
ATOM 2356 O O . LYS A 1 286 ? -19.170 -7.305 -7.128 1.00 92.31 286 LYS A O 1
ATOM 2361 N N . LYS A 1 287 ? -20.141 -7.203 -5.104 1.00 89.81 287 LYS A N 1
ATOM 2362 C CA . LYS A 1 287 ? -21.411 -6.648 -5.604 1.00 89.81 287 LYS A CA 1
ATOM 2363 C C . LYS A 1 287 ? -21.213 -5.309 -6.323 1.00 89.81 287 LYS A C 1
ATOM 2365 O O . LYS A 1 287 ? -21.882 -5.059 -7.316 1.00 89.81 287 LYS A O 1
ATOM 2370 N N . LYS A 1 288 ? -20.309 -4.456 -5.830 1.00 83.69 288 LYS A N 1
ATOM 2371 C CA . LYS A 1 288 ? -20.004 -3.159 -6.449 1.00 83.69 288 LYS A CA 1
ATOM 2372 C C . LYS A 1 288 ? -19.278 -3.314 -7.789 1.00 83.69 288 LYS A C 1
ATOM 2374 O O . LYS A 1 288 ? -19.554 -2.539 -8.695 1.00 83.69 288 LYS A O 1
ATOM 2379 N N . ASN A 1 289 ? -18.380 -4.291 -7.911 1.00 78.88 289 ASN A N 1
ATOM 2380 C CA . ASN A 1 289 ? -17.657 -4.543 -9.161 1.00 78.88 289 ASN A CA 1
ATOM 2381 C C . ASN A 1 289 ? -18.548 -5.193 -10.226 1.00 78.88 289 ASN A C 1
ATOM 2383 O O . ASN A 1 289 ? -18.406 -4.861 -11.388 1.00 78.88 289 ASN A O 1
ATOM 2387 N N . ALA A 1 290 ? -19.509 -6.037 -9.838 1.00 75.00 290 ALA A N 1
ATOM 2388 C CA . ALA A 1 290 ? -20.474 -6.634 -10.769 1.00 75.00 290 ALA A CA 1
ATOM 2389 C C . ALA A 1 290 ? -21.493 -5.634 -11.366 1.00 75.00 290 ALA A C 1
ATOM 2391 O O . ALA A 1 290 ? -22.271 -6.003 -12.237 1.00 75.00 290 ALA A O 1
ATOM 2392 N N . MET A 1 291 ? -21.544 -4.398 -10.856 1.00 62.44 291 MET A N 1
ATOM 2393 C CA . MET A 1 291 ? -22.442 -3.331 -11.324 1.00 62.44 291 MET A CA 1
ATOM 2394 C C . MET A 1 291 ? -21.740 -2.291 -12.213 1.00 62.44 291 MET A C 1
ATOM 2396 O O . MET A 1 291 ? -22.390 -1.331 -12.625 1.00 62.44 291 MET A O 1
ATOM 2400 N N . LYS A 1 292 ? -20.430 -2.427 -12.433 1.00 56.62 292 LYS A N 1
ATOM 2401 C CA . LYS A 1 292 ? -19.636 -1.582 -13.331 1.00 56.62 292 LYS A CA 1
ATOM 2402 C C . LYS A 1 292 ? -19.438 -2.292 -14.659 1.00 56.62 292 LYS A C 1
ATOM 2404 O O . LYS A 1 292 ? -19.390 -1.562 -15.666 1.00 56.62 292 LYS A O 1
#